Protein AF-A0A8T3MWT5-F1 (afdb_monomer)

pLDDT: mean 78.88, std 18.38, range [36.19, 97.81]

Sequence (195 aa):
MIERLKGAVLGAAWFLIAFIIGAGGAGLVAGADHFPGTDARAELTWARDAAAEASLDIAWRDLTALTGQVDELGVQARGALAAIVGGEIETAEGALARGDTLVEGIGRDARRLGEVLAAVPGVSAPDAPIAVSAAVRARHAGLVDGLELIEGLDSAWARLTAGARLAIELSGYLGDHDVFIVEAAALGRMADYAG

Structure (mmCIF, N/CA/C/O backbone):
data_AF-A0A8T3MWT5-F1
#
_entry.id   AF-A0A8T3MWT5-F1
#
loop_
_atom_site.group_PDB
_atom_site.id
_atom_site.type_symbol
_atom_site.label_atom_id
_atom_site.label_alt_id
_atom_site.label_comp_id
_atom_site.label_asym_id
_atom_site.label_entity_id
_atom_site.label_seq_id
_atom_site.pdbx_PDB_ins_code
_atom_site.Cartn_x
_atom_site.Cartn_y
_atom_site.Cartn_z
_atom_site.occupancy
_atom_site.B_iso_or_equiv
_atom_site.auth_seq_id
_atom_site.auth_comp_id
_atom_site.auth_asym_id
_atom_site.auth_atom_id
_atom_site.pdbx_PDB_model_num
ATOM 1 N N . MET A 1 1 ? 6.271 -2.170 31.014 1.00 40.12 1 MET A N 1
ATOM 2 C CA . MET A 1 1 ? 7.372 -2.718 30.177 1.00 40.12 1 MET A CA 1
ATOM 3 C C . MET A 1 1 ? 6.876 -3.240 28.822 1.00 40.12 1 MET A C 1
ATOM 5 O O . MET A 1 1 ? 7.534 -2.985 27.825 1.00 40.12 1 MET A O 1
ATOM 9 N N . ILE A 1 2 ? 5.699 -3.877 28.758 1.00 41.03 2 ILE A N 1
ATOM 10 C CA . ILE A 1 2 ? 5.095 -4.432 27.527 1.00 41.03 2 ILE A CA 1
ATOM 11 C C . ILE A 1 2 ? 4.672 -3.352 26.501 1.00 41.03 2 ILE A C 1
ATOM 13 O O . ILE A 1 2 ? 4.800 -3.572 25.301 1.00 41.03 2 ILE A O 1
ATOM 17 N N . GLU A 1 3 ? 4.262 -2.153 26.932 1.00 39.75 3 GLU A N 1
ATOM 18 C CA . GLU A 1 3 ? 3.899 -1.057 26.007 1.00 39.75 3 GLU A CA 1
ATOM 19 C C . GLU A 1 3 ? 5.090 -0.459 25.246 1.00 39.75 3 GLU A C 1
ATOM 21 O O . GLU A 1 3 ? 4.973 -0.122 24.070 1.00 39.75 3 GLU A O 1
ATOM 26 N N . ARG A 1 4 ? 6.272 -0.403 25.875 1.00 37.03 4 ARG A N 1
ATOM 27 C CA . ARG A 1 4 ? 7.497 0.073 25.211 1.00 37.03 4 ARG A CA 1
ATOM 28 C C . ARG A 1 4 ? 7.986 -0.914 24.145 1.00 37.03 4 ARG A C 1
ATOM 30 O O . ARG A 1 4 ? 8.583 -0.480 23.168 1.00 37.03 4 ARG A O 1
ATOM 37 N N . LEU A 1 5 ? 7.686 -2.211 24.294 1.00 39.84 5 LEU A N 1
ATOM 38 C CA . LEU A 1 5 ? 7.982 -3.233 23.282 1.00 39.84 5 LEU A CA 1
ATOM 39 C C . LEU A 1 5 ? 7.077 -3.109 22.046 1.00 39.84 5 LEU A C 1
ATOM 41 O O . LEU A 1 5 ? 7.565 -3.248 20.931 1.00 39.84 5 LEU A O 1
ATOM 45 N N . LYS A 1 6 ? 5.783 -2.803 22.215 1.00 45.97 6 LYS A N 1
ATOM 46 C CA . LYS A 1 6 ? 4.839 -2.652 21.088 1.00 45.97 6 LYS A CA 1
ATOM 47 C C . LYS A 1 6 ? 5.162 -1.430 20.220 1.00 45.97 6 LYS A C 1
ATOM 49 O O . LYS A 1 6 ? 5.159 -1.534 18.996 1.00 45.97 6 LYS A O 1
ATOM 54 N N . GLY A 1 7 ? 5.525 -0.308 20.849 1.00 42.66 7 GLY A N 1
ATOM 55 C CA . GLY A 1 7 ? 6.019 0.878 20.138 1.00 42.66 7 GLY A CA 1
ATOM 56 C C . GLY A 1 7 ? 7.369 0.646 19.450 1.00 42.66 7 GLY A C 1
ATOM 57 O O . GLY A 1 7 ? 7.584 1.137 18.347 1.00 42.66 7 GLY A O 1
ATOM 58 N N . ALA A 1 8 ? 8.254 -0.154 20.055 1.00 42.50 8 ALA A N 1
ATOM 59 C CA . ALA A 1 8 ? 9.542 -0.508 19.460 1.00 42.50 8 ALA A CA 1
ATOM 60 C C . ALA A 1 8 ? 9.401 -1.413 18.224 1.00 42.50 8 ALA A C 1
ATOM 62 O O . ALA A 1 8 ? 10.147 -1.235 17.270 1.00 42.50 8 ALA A O 1
ATOM 63 N N . VAL A 1 9 ? 8.431 -2.335 18.202 1.00 54.81 9 VAL A N 1
ATOM 64 C CA . VAL A 1 9 ? 8.167 -3.208 17.040 1.00 54.81 9 VAL A CA 1
ATOM 65 C C . VAL A 1 9 ? 7.554 -2.423 15.878 1.00 54.81 9 VAL A C 1
ATOM 67 O O . VAL A 1 9 ? 7.983 -2.583 14.738 1.00 54.81 9 VAL A O 1
ATOM 70 N N . LEU A 1 10 ? 6.604 -1.525 16.159 1.00 53.56 10 LEU A N 1
ATOM 71 C CA . LEU A 1 10 ? 6.000 -0.671 15.132 1.00 53.56 10 LEU A CA 1
ATOM 72 C C . LEU A 1 10 ? 7.003 0.365 14.593 1.00 53.56 10 LEU A C 1
ATOM 74 O O . LEU A 1 10 ? 7.058 0.617 13.392 1.00 53.56 10 LEU A O 1
ATOM 78 N N . GLY A 1 11 ? 7.850 0.905 15.474 1.00 46.09 11 GLY A N 1
ATOM 79 C CA . GLY A 1 11 ? 8.970 1.764 15.098 1.00 46.09 11 GLY A CA 1
ATOM 80 C C . GLY A 1 11 ? 10.031 1.030 14.278 1.00 46.09 11 GLY A C 1
ATOM 81 O O . GLY A 1 11 ? 10.545 1.603 13.326 1.00 46.09 11 GLY A O 1
ATOM 82 N N . ALA A 1 12 ? 10.321 -0.238 14.590 1.00 51.50 12 ALA A N 1
ATOM 83 C CA . ALA A 1 12 ? 11.267 -1.060 13.837 1.00 51.50 12 ALA A CA 1
ATOM 84 C C . ALA A 1 12 ? 10.756 -1.395 12.431 1.00 51.50 12 ALA A C 1
ATOM 86 O O . ALA A 1 12 ? 11.533 -1.318 11.489 1.00 51.50 12 ALA A O 1
ATOM 87 N N . ALA A 1 13 ? 9.463 -1.697 12.268 1.00 55.44 13 ALA A N 1
ATOM 88 C CA . ALA A 1 13 ? 8.863 -1.921 10.952 1.00 55.44 13 ALA A CA 1
ATOM 89 C C . ALA A 1 13 ? 8.927 -0.658 10.076 1.00 55.44 13 ALA A C 1
ATOM 91 O O . ALA A 1 13 ? 9.309 -0.731 8.911 1.00 55.44 13 ALA A O 1
ATOM 92 N N . TRP A 1 14 ? 8.649 0.513 10.659 1.00 63.88 14 TRP A N 1
ATOM 93 C CA . TRP A 1 14 ? 8.786 1.792 9.960 1.00 63.88 14 TRP A CA 1
ATOM 94 C C . TRP A 1 14 ? 10.243 2.129 9.620 1.00 63.88 14 TRP A C 1
ATOM 96 O O . TRP A 1 14 ? 10.537 2.549 8.504 1.00 63.88 14 TRP A O 1
ATOM 106 N N . PHE A 1 15 ? 11.176 1.886 10.549 1.00 51.00 15 PHE A N 1
ATOM 107 C CA . PHE A 1 15 ? 12.610 2.043 10.297 1.00 51.00 15 PHE A CA 1
ATOM 108 C C . PHE A 1 15 ? 13.113 1.094 9.214 1.00 51.00 15 PHE A C 1
ATOM 110 O O . PHE A 1 15 ? 13.994 1.483 8.463 1.00 51.00 15 PHE A O 1
ATOM 117 N N . LEU A 1 16 ? 12.567 -0.118 9.112 1.00 53.88 16 LEU A N 1
ATOM 118 C CA . LEU A 1 16 ? 12.960 -1.103 8.108 1.00 53.88 16 LEU A CA 1
ATOM 119 C C . LEU A 1 16 ? 12.464 -0.696 6.712 1.00 53.88 16 LEU A C 1
ATOM 121 O O . LEU A 1 16 ? 13.233 -0.759 5.760 1.00 53.88 16 LEU A O 1
ATOM 125 N N . ILE A 1 17 ? 11.244 -0.157 6.611 1.00 60.44 17 ILE A N 1
ATOM 126 C CA . ILE A 1 17 ? 10.709 0.449 5.379 1.00 60.44 17 ILE A CA 1
ATOM 127 C C . ILE A 1 17 ? 11.546 1.671 4.967 1.00 60.44 17 ILE A C 1
ATOM 129 O O . ILE A 1 17 ? 12.033 1.743 3.841 1.00 60.44 17 ILE A O 1
ATOM 133 N N . ALA A 1 18 ? 11.801 2.602 5.891 1.00 56.78 18 ALA A N 1
ATOM 134 C CA . ALA A 1 18 ? 12.628 3.780 5.626 1.00 56.78 18 ALA A CA 1
ATOM 135 C C . ALA A 1 18 ? 14.092 3.420 5.297 1.00 56.78 18 ALA A C 1
ATOM 137 O O . ALA A 1 18 ? 14.718 4.068 4.458 1.00 56.78 18 ALA A O 1
ATOM 138 N N . PHE A 1 19 ? 14.638 2.372 5.923 1.00 50.31 19 PHE A N 1
ATOM 139 C CA . PHE A 1 19 ? 15.979 1.855 5.653 1.00 50.31 19 PHE A CA 1
ATOM 140 C C . PHE A 1 19 ? 16.069 1.222 4.265 1.00 50.31 19 PHE A C 1
ATOM 142 O O . PHE A 1 19 ? 17.051 1.466 3.579 1.00 50.31 19 PHE A O 1
ATOM 149 N N . ILE A 1 20 ? 15.051 0.485 3.811 1.00 56.34 20 ILE A N 1
ATOM 150 C CA . ILE A 1 20 ? 14.993 -0.050 2.442 1.00 56.34 20 ILE A CA 1
ATOM 151 C C . ILE A 1 20 ? 14.928 1.092 1.416 1.00 56.34 20 ILE A C 1
ATOM 153 O O . ILE A 1 20 ? 15.691 1.092 0.450 1.00 56.34 20 ILE A O 1
ATOM 157 N N . ILE A 1 21 ? 14.102 2.114 1.665 1.00 57.03 21 ILE A N 1
ATOM 158 C CA . ILE A 1 21 ? 13.988 3.297 0.795 1.00 57.03 21 ILE A CA 1
ATOM 159 C C . ILE A 1 21 ? 15.324 4.065 0.719 1.00 57.03 21 ILE A C 1
ATOM 161 O O . ILE A 1 21 ? 15.725 4.511 -0.354 1.00 57.03 21 ILE A O 1
ATOM 165 N N . GLY A 1 22 ? 16.052 4.189 1.836 1.00 48.19 22 GLY A N 1
ATOM 166 C CA . GLY A 1 22 ? 17.364 4.849 1.881 1.00 48.19 22 GLY A CA 1
ATOM 167 C C . GLY A 1 22 ? 18.520 4.004 1.326 1.00 48.19 22 GLY A C 1
ATOM 168 O O . GLY A 1 22 ? 19.389 4.520 0.621 1.00 48.19 22 GLY A O 1
ATOM 169 N N . ALA A 1 23 ? 18.533 2.699 1.602 1.00 50.75 23 ALA A N 1
ATOM 170 C CA . ALA A 1 23 ? 19.558 1.770 1.129 1.00 50.75 23 ALA A CA 1
ATOM 171 C C . ALA A 1 23 ? 19.452 1.514 -0.382 1.00 50.75 23 ALA A C 1
ATOM 173 O O . ALA A 1 23 ? 20.484 1.324 -1.026 1.00 50.75 23 ALA A O 1
ATOM 174 N N . GLY A 1 24 ? 18.252 1.624 -0.966 1.00 46.41 24 GLY A N 1
ATOM 175 C CA . GLY A 1 24 ? 18.058 1.624 -2.418 1.00 46.41 24 GLY A CA 1
ATOM 176 C C . GLY A 1 24 ? 18.821 2.749 -3.131 1.00 46.41 24 GLY A C 1
ATOM 177 O O . GLY A 1 24 ? 19.276 2.559 -4.251 1.00 46.41 24 GLY A O 1
ATOM 178 N N . GLY A 1 25 ? 19.059 3.889 -2.467 1.00 44.62 25 GLY A N 1
ATOM 179 C CA . GLY A 1 25 ? 19.880 4.980 -3.007 1.00 44.62 25 GLY A CA 1
ATOM 180 C C . GLY A 1 25 ? 21.392 4.785 -2.831 1.00 44.62 25 GLY A C 1
ATOM 181 O O . GLY A 1 25 ? 22.169 5.202 -3.687 1.00 44.62 25 GLY A O 1
ATOM 182 N N . ALA A 1 26 ? 21.829 4.134 -1.746 1.00 45.00 26 ALA A N 1
ATOM 183 C CA . ALA A 1 26 ? 23.252 3.946 -1.431 1.00 45.00 26 ALA A CA 1
ATOM 184 C C . ALA A 1 26 ? 23.862 2.670 -2.053 1.00 45.00 26 ALA A C 1
ATOM 186 O O . ALA A 1 26 ? 25.046 2.658 -2.397 1.00 45.00 26 ALA A O 1
ATOM 187 N N . GLY A 1 27 ? 23.064 1.615 -2.260 1.00 36.19 27 GLY A N 1
ATOM 188 C CA . GLY A 1 27 ? 23.492 0.380 -2.934 1.00 36.19 27 GLY A CA 1
ATOM 189 C C . GLY A 1 27 ? 23.778 0.557 -4.431 1.00 36.19 27 GLY A C 1
ATOM 190 O O . GLY A 1 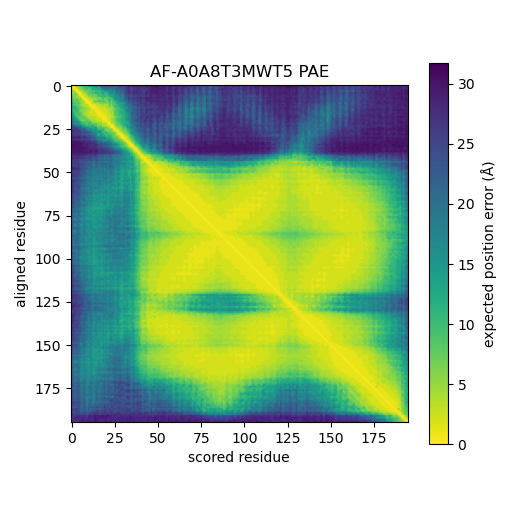27 ? 24.594 -0.174 -4.991 1.00 36.19 27 GLY A O 1
ATOM 191 N N . LEU A 1 28 ? 23.191 1.582 -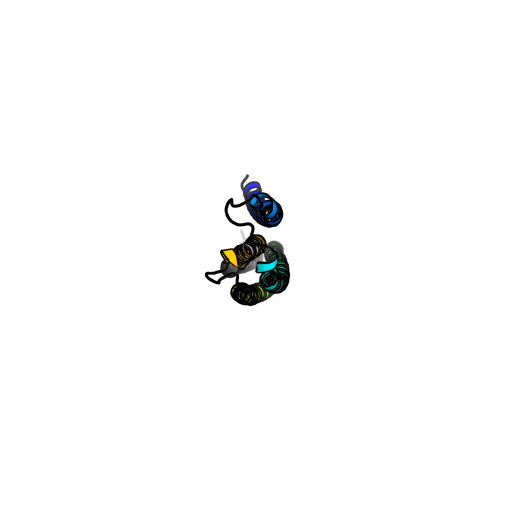5.060 1.00 43.94 28 LEU A N 1
ATOM 192 C CA . LEU A 1 28 ? 23.400 1.916 -6.475 1.00 43.94 28 LEU A CA 1
ATOM 193 C C . LEU A 1 28 ? 24.796 2.485 -6.780 1.00 43.94 28 LEU A C 1
ATOM 195 O O . LEU A 1 28 ? 25.210 2.472 -7.935 1.00 43.94 28 LEU A O 1
ATOM 199 N N . VAL A 1 29 ? 25.544 2.944 -5.768 1.00 45.34 29 VAL A N 1
ATOM 200 C CA . VAL A 1 29 ? 26.909 3.474 -5.954 1.00 45.34 29 VAL A CA 1
ATOM 201 C C . VAL A 1 29 ? 27.980 2.435 -5.598 1.00 45.34 29 VAL A C 1
ATOM 203 O O . VAL A 1 29 ? 29.044 2.430 -6.207 1.00 45.34 29 VAL A O 1
ATOM 206 N N . ALA A 1 30 ? 27.703 1.508 -4.674 1.00 41.19 30 ALA A N 1
ATOM 207 C CA . ALA A 1 30 ? 28.681 0.504 -4.233 1.00 41.19 30 ALA A CA 1
ATOM 208 C C . ALA A 1 30 ? 28.777 -0.736 -5.149 1.00 41.19 30 ALA A C 1
ATOM 210 O O . ALA A 1 30 ? 29.780 -1.440 -5.116 1.00 41.19 30 ALA A O 1
ATOM 211 N N . GLY A 1 31 ? 27.769 -1.001 -5.991 1.00 39.75 31 GLY A N 1
ATOM 212 C CA . GLY A 1 31 ? 27.821 -2.056 -7.018 1.00 39.75 31 GLY A CA 1
ATOM 213 C C . GLY A 1 31 ? 28.456 -1.621 -8.347 1.00 39.75 31 GLY A C 1
ATOM 214 O O . GLY A 1 31 ? 28.551 -2.428 -9.269 1.00 39.75 31 GLY A O 1
ATOM 215 N N . ALA A 1 32 ? 28.866 -0.353 -8.460 1.00 45.06 32 ALA A N 1
ATOM 216 C CA . ALA A 1 32 ? 29.472 0.223 -9.661 1.00 45.06 32 ALA A CA 1
ATOM 217 C C . ALA A 1 32 ? 30.966 -0.121 -9.825 1.00 45.06 32 ALA A C 1
ATOM 219 O O . ALA A 1 32 ? 31.579 0.267 -10.822 1.00 45.06 32 ALA A O 1
ATOM 220 N N . ASP A 1 33 ? 31.555 -0.869 -8.888 1.00 40.69 33 ASP A N 1
ATOM 221 C CA . ASP A 1 33 ? 32.922 -1.359 -9.029 1.00 40.69 33 ASP A CA 1
ATOM 222 C C . ASP A 1 33 ? 32.971 -2.543 -10.003 1.00 40.69 33 ASP A C 1
ATOM 224 O O . ASP A 1 33 ? 32.727 -3.696 -9.656 1.00 40.69 33 ASP A O 1
ATOM 228 N N . HIS A 1 34 ? 33.267 -2.194 -11.259 1.00 41.25 34 HIS A N 1
ATOM 229 C CA . HIS A 1 34 ? 33.984 -2.979 -12.263 1.00 41.25 34 HIS A CA 1
ATOM 230 C C . HIS A 1 34 ? 33.885 -4.507 -12.124 1.00 41.25 34 HIS A C 1
ATOM 232 O O . HIS A 1 34 ? 34.707 -5.140 -11.461 1.00 41.25 34 HIS A O 1
ATOM 238 N N . PHE A 1 35 ? 32.998 -5.135 -12.902 1.00 39.59 35 PHE A N 1
ATOM 239 C CA . PHE A 1 35 ? 33.275 -6.502 -13.339 1.00 39.59 35 PHE A CA 1
ATOM 240 C C . PHE A 1 35 ? 34.489 -6.463 -14.285 1.00 39.59 35 PHE A C 1
ATOM 242 O O . PHE A 1 35 ? 34.408 -5.822 -15.339 1.00 39.59 35 PHE A O 1
ATOM 249 N N . PRO A 1 36 ? 35.615 -7.126 -13.962 1.00 39.22 36 PRO A N 1
ATOM 250 C CA . PRO A 1 36 ? 36.732 -7.231 -14.885 1.00 39.22 36 PRO A CA 1
ATOM 251 C C . PRO A 1 36 ? 36.308 -8.187 -16.001 1.00 39.22 36 PRO A C 1
ATOM 253 O O . PRO A 1 36 ? 36.300 -9.403 -15.819 1.00 39.22 36 PRO A O 1
ATOM 256 N N . GLY A 1 37 ? 35.895 -7.654 -17.151 1.00 40.44 37 GLY A N 1
ATOM 257 C CA . GLY A 1 37 ? 35.573 -8.525 -18.278 1.00 40.44 37 GLY A CA 1
ATOM 258 C C . GLY A 1 37 ? 34.969 -7.889 -19.517 1.00 40.44 37 GLY A C 1
ATOM 259 O O . GLY A 1 37 ? 35.238 -8.403 -20.595 1.00 40.44 37 GLY A O 1
ATOM 260 N N . THR A 1 38 ? 34.212 -6.793 -19.429 1.00 47.59 38 THR A N 1
ATOM 261 C CA . THR A 1 38 ? 33.706 -6.131 -20.643 1.00 47.59 38 THR A CA 1
ATOM 262 C C . THR A 1 38 ? 33.460 -4.647 -20.408 1.00 47.59 38 THR A C 1
ATOM 264 O O . THR A 1 38 ? 32.492 -4.285 -19.738 1.00 47.59 38 THR A O 1
ATOM 267 N N . ASP A 1 39 ? 34.261 -3.795 -21.051 1.00 52.28 39 ASP A N 1
ATOM 268 C CA . ASP A 1 39 ? 33.783 -2.488 -21.499 1.00 52.28 39 ASP A CA 1
ATOM 269 C C . ASP A 1 39 ? 32.664 -2.773 -22.502 1.00 52.28 39 ASP A C 1
ATOM 271 O O . ASP A 1 39 ? 32.909 -2.981 -23.695 1.00 52.28 39 ASP A O 1
ATOM 275 N N . ALA A 1 40 ? 31.425 -2.881 -22.018 1.00 54.62 40 ALA A N 1
ATOM 276 C CA . ALA A 1 40 ? 30.279 -2.792 -22.899 1.00 54.62 40 ALA A CA 1
ATOM 277 C C . ALA A 1 40 ? 30.387 -1.417 -23.553 1.00 54.62 40 ALA A C 1
ATOM 279 O O . ALA A 1 40 ? 30.160 -0.387 -22.922 1.00 54.62 40 ALA A O 1
ATOM 280 N N . ARG A 1 41 ? 30.861 -1.412 -24.797 1.00 55.72 41 ARG A N 1
ATOM 281 C CA . ARG A 1 41 ? 30.944 -0.228 -25.636 1.00 55.72 41 ARG A CA 1
ATOM 282 C C . ARG A 1 41 ? 29.593 0.467 -25.575 1.00 55.72 41 ARG A C 1
ATOM 284 O O . ARG A 1 41 ? 28.612 -0.106 -26.042 1.00 55.72 41 ARG A O 1
ATOM 291 N N . ALA A 1 42 ? 29.535 1.648 -24.964 1.00 60.19 42 ALA A N 1
ATOM 292 C CA . ALA A 1 42 ? 28.281 2.364 -24.737 1.00 60.19 42 ALA A CA 1
ATOM 293 C C . ALA A 1 42 ? 27.518 2.577 -26.057 1.00 60.19 42 ALA A C 1
ATOM 295 O O . ALA A 1 42 ? 26.292 2.553 -26.086 1.00 60.19 42 ALA A O 1
ATOM 296 N N . GLU A 1 43 ? 28.238 2.677 -27.179 1.00 57.25 43 GLU A N 1
ATOM 297 C CA . GLU A 1 43 ? 27.672 2.726 -28.526 1.00 57.25 43 GLU A CA 1
ATOM 298 C C . GLU A 1 43 ? 26.882 1.468 -28.949 1.00 57.25 43 GLU A C 1
ATOM 300 O O . GLU A 1 43 ? 26.042 1.559 -29.841 1.00 57.25 43 GLU A O 1
ATOM 305 N N . LEU A 1 44 ? 27.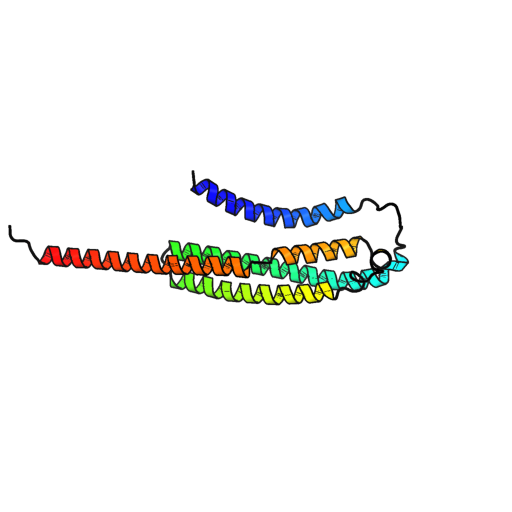119 0.306 -28.331 1.00 66.50 44 LEU A N 1
ATOM 306 C CA . LEU A 1 44 ? 26.426 -0.956 -28.619 1.00 66.50 44 LEU A CA 1
ATOM 307 C C . LEU A 1 44 ? 25.177 -1.164 -27.753 1.00 66.50 44 LEU A C 1
ATOM 309 O O . LEU A 1 44 ? 24.251 -1.843 -28.197 1.00 66.50 44 LEU A O 1
ATOM 313 N N . THR A 1 45 ? 25.129 -0.587 -26.547 1.00 74.62 45 THR A N 1
ATOM 314 C CA . THR A 1 45 ? 23.987 -0.733 -25.624 1.00 74.62 45 THR A CA 1
ATOM 315 C C . THR A 1 45 ? 23.021 0.449 -25.683 1.00 74.62 45 THR A C 1
ATOM 317 O O . THR A 1 45 ? 21.837 0.265 -25.414 1.00 74.62 45 THR A O 1
ATOM 320 N N . TRP A 1 46 ? 23.475 1.631 -26.127 1.00 73.88 46 TRP A N 1
ATOM 321 C CA . TRP A 1 46 ? 22.722 2.894 -26.088 1.00 73.88 46 TRP A CA 1
ATOM 322 C C . TRP A 1 46 ? 21.270 2.799 -26.576 1.00 73.88 46 TRP A C 1
ATOM 324 O O . TRP A 1 46 ? 20.358 3.256 -25.893 1.00 73.88 46 TRP A O 1
ATOM 334 N N . ALA A 1 47 ? 21.027 2.184 -27.738 1.00 76.75 47 ALA A N 1
ATOM 335 C CA . ALA A 1 47 ? 19.677 2.112 -28.300 1.00 76.75 47 ALA A CA 1
ATOM 336 C C . ALA A 1 47 ? 18.726 1.242 -27.455 1.00 76.75 47 ALA A C 1
ATOM 338 O O . ALA A 1 47 ? 17.534 1.537 -27.365 1.00 76.75 47 ALA A O 1
ATOM 339 N N . ARG A 1 48 ? 19.243 0.171 -26.836 1.00 77.81 48 ARG A N 1
ATOM 340 C CA . ARG A 1 48 ? 18.457 -0.703 -25.953 1.00 77.81 48 ARG A CA 1
ATOM 341 C C . ARG A 1 48 ? 18.320 -0.113 -24.554 1.00 77.81 48 ARG A C 1
ATOM 343 O O . ARG A 1 48 ? 17.232 -0.192 -23.993 1.00 77.81 48 ARG A O 1
ATOM 350 N N . ASP A 1 49 ? 19.369 0.523 -24.038 1.00 82.25 49 ASP A N 1
ATOM 351 C CA . ASP A 1 49 ? 19.336 1.237 -22.762 1.00 82.25 49 ASP A CA 1
ATOM 352 C C . ASP A 1 49 ? 18.281 2.349 -22.801 1.00 82.25 49 ASP A C 1
ATOM 354 O O . ASP A 1 49 ? 17.398 2.363 -21.954 1.00 82.25 49 ASP A O 1
ATOM 358 N N . ALA A 1 50 ? 18.262 3.190 -23.842 1.00 82.12 50 ALA A N 1
ATOM 359 C CA . ALA A 1 50 ? 17.274 4.266 -23.974 1.00 82.12 50 ALA A CA 1
ATOM 360 C C . ALA A 1 50 ? 15.819 3.751 -24.024 1.00 82.12 50 ALA A C 1
ATOM 362 O O . ALA A 1 50 ? 14.910 4.364 -23.462 1.00 82.12 50 ALA A O 1
ATOM 363 N N . ALA A 1 51 ? 15.584 2.608 -24.680 1.00 81.06 51 ALA A N 1
ATOM 364 C CA . ALA A 1 51 ? 14.261 1.983 -24.729 1.00 81.06 51 ALA A CA 1
ATOM 365 C C . ALA A 1 51 ? 13.843 1.387 -23.370 1.00 81.06 51 ALA A C 1
ATOM 367 O O . ALA A 1 51 ? 12.675 1.480 -22.978 1.00 81.06 51 ALA A O 1
ATOM 368 N N . ALA A 1 52 ? 14.789 0.791 -22.641 1.00 85.88 52 ALA A N 1
ATOM 369 C CA . ALA A 1 52 ? 14.553 0.251 -21.308 1.00 85.88 52 ALA A CA 1
ATOM 370 C C . ALA A 1 52 ? 14.363 1.365 -20.265 1.00 85.88 52 ALA A C 1
ATOM 372 O O . ALA A 1 52 ? 13.432 1.292 -19.468 1.00 85.88 52 ALA A O 1
ATOM 373 N N . GLU A 1 53 ? 15.170 2.426 -20.305 1.00 85.69 53 GLU A N 1
ATOM 374 C CA . GLU A 1 53 ? 15.116 3.567 -19.383 1.00 85.69 53 GLU A CA 1
ATOM 375 C C . GLU A 1 53 ? 13.741 4.232 -19.361 1.00 85.69 53 GLU A C 1
ATOM 377 O O . GLU A 1 53 ? 13.182 4.428 -18.284 1.00 85.69 53 GLU A O 1
ATOM 382 N N . ALA A 1 54 ? 13.140 4.483 -20.529 1.00 85.19 54 ALA A N 1
ATOM 383 C CA . ALA A 1 54 ? 11.799 5.064 -20.605 1.00 85.19 54 ALA A CA 1
ATOM 384 C C . ALA A 1 54 ? 10.741 4.195 -19.895 1.00 85.19 54 ALA A C 1
ATOM 386 O O . ALA A 1 54 ? 9.848 4.714 -19.222 1.00 85.19 54 ALA A O 1
ATOM 387 N N . SER A 1 55 ? 10.859 2.869 -20.011 1.00 87.50 55 SER A N 1
ATOM 388 C CA . SER A 1 55 ? 9.960 1.921 -19.340 1.00 87.50 55 SER A CA 1
ATOM 389 C C . SER A 1 55 ? 10.222 1.870 -17.830 1.00 87.50 55 SER A C 1
ATOM 391 O O . SER A 1 55 ? 9.280 1.857 -17.039 1.00 87.50 55 SER A O 1
ATOM 393 N N . LEU A 1 56 ? 11.492 1.912 -17.416 1.00 90.38 56 LEU A N 1
ATOM 394 C CA . LEU A 1 56 ? 11.897 1.922 -16.007 1.00 90.38 56 LEU A CA 1
ATOM 395 C C . LEU A 1 56 ? 11.534 3.235 -15.292 1.00 90.38 56 LEU A C 1
ATOM 397 O O . LEU A 1 56 ? 11.255 3.217 -14.096 1.00 90.38 56 LEU A O 1
ATOM 401 N N . ASP A 1 57 ? 11.489 4.366 -15.999 1.00 89.00 57 ASP A N 1
ATOM 402 C CA . ASP A 1 57 ? 11.008 5.649 -15.466 1.00 89.00 57 ASP A CA 1
ATOM 403 C C . ASP A 1 57 ? 9.499 5.644 -15.210 1.00 89.00 57 ASP A C 1
ATOM 405 O O . ASP A 1 57 ? 9.023 6.211 -14.223 1.00 89.00 57 ASP A O 1
ATOM 409 N N . ILE A 1 58 ? 8.728 5.004 -16.091 1.00 89.44 58 ILE A N 1
ATOM 410 C CA . ILE A 1 58 ? 7.297 4.776 -15.866 1.00 89.44 58 ILE A CA 1
ATOM 411 C C . ILE A 1 58 ? 7.118 3.858 -14.656 1.00 89.44 58 ILE A C 1
ATOM 413 O O . ILE A 1 58 ? 6.453 4.250 -13.702 1.00 89.44 58 ILE A O 1
ATOM 417 N N . ALA A 1 59 ? 7.799 2.710 -14.645 1.00 91.56 59 ALA A N 1
ATOM 418 C CA . ALA A 1 59 ? 7.723 1.744 -13.555 1.00 91.56 59 ALA A CA 1
ATOM 419 C C . ALA A 1 59 ? 8.130 2.343 -12.195 1.00 91.56 59 ALA A C 1
ATOM 421 O O . ALA A 1 59 ? 7.496 2.071 -11.181 1.00 91.56 59 ALA A O 1
ATOM 422 N N . TRP A 1 60 ? 9.140 3.216 -12.163 1.00 90.75 60 TRP A N 1
ATOM 423 C CA . TRP A 1 60 ? 9.529 3.939 -10.949 1.00 90.75 60 TRP A CA 1
ATOM 424 C C . TRP A 1 60 ? 8.427 4.870 -10.426 1.00 90.75 60 TRP A C 1
ATOM 426 O O . TRP A 1 60 ? 8.175 4.926 -9.219 1.00 90.75 60 TRP A O 1
ATOM 436 N N . ARG A 1 61 ? 7.755 5.610 -11.316 1.00 91.94 61 ARG A N 1
ATOM 437 C CA . ARG A 1 61 ? 6.632 6.477 -10.926 1.00 91.94 61 ARG A CA 1
ATOM 438 C C . ARG A 1 61 ? 5.452 5.662 -10.414 1.00 91.94 61 ARG A C 1
ATOM 440 O O . ARG A 1 61 ? 4.873 6.041 -9.399 1.00 91.94 61 ARG A O 1
ATOM 447 N N . ASP A 1 62 ? 5.149 4.546 -11.065 1.00 92.12 62 ASP A N 1
ATOM 448 C CA . ASP A 1 62 ? 4.078 3.639 -10.651 1.00 92.12 62 ASP A CA 1
ATOM 449 C C . ASP A 1 62 ? 4.387 3.012 -9.279 1.00 92.12 62 ASP A C 1
ATOM 451 O O . ASP A 1 62 ? 3.527 3.007 -8.400 1.00 92.12 62 ASP A O 1
ATOM 455 N N . LEU A 1 63 ? 5.637 2.592 -9.033 1.00 92.00 63 LEU A N 1
ATOM 456 C CA . LEU A 1 63 ? 6.074 2.113 -7.716 1.00 92.00 63 LEU A CA 1
ATOM 457 C C . LEU A 1 63 ? 5.966 3.205 -6.641 1.00 92.00 63 LEU A C 1
ATOM 459 O O . LEU A 1 63 ? 5.518 2.948 -5.529 1.00 92.00 63 LEU A O 1
ATOM 463 N N . THR A 1 64 ? 6.325 4.446 -6.975 1.00 90.19 64 THR A N 1
ATOM 464 C CA . THR A 1 64 ? 6.186 5.584 -6.052 1.00 90.19 64 THR A CA 1
ATOM 465 C C . THR A 1 64 ? 4.716 5.852 -5.709 1.00 90.19 64 THR A C 1
ATOM 467 O O . THR A 1 64 ? 4.390 6.148 -4.559 1.00 90.19 64 THR A O 1
ATOM 470 N N . ALA A 1 65 ? 3.817 5.733 -6.690 1.00 90.94 65 ALA A N 1
ATOM 471 C CA . ALA A 1 65 ? 2.381 5.870 -6.469 1.00 90.94 65 ALA A CA 1
ATOM 472 C C . ALA A 1 65 ? 1.835 4.750 -5.567 1.00 90.94 65 ALA A C 1
ATOM 474 O O . ALA A 1 65 ? 1.066 5.040 -4.649 1.00 90.94 65 ALA A O 1
ATOM 475 N N . LEU A 1 66 ? 2.287 3.506 -5.767 1.00 92.69 66 LEU A N 1
ATOM 476 C CA . LEU A 1 66 ? 1.968 2.371 -4.893 1.00 92.69 66 LEU A CA 1
ATOM 477 C C . LEU A 1 66 ? 2.398 2.631 -3.443 1.00 92.69 66 LEU A C 1
ATOM 479 O O . LEU A 1 66 ? 1.605 2.412 -2.530 1.00 92.69 66 LEU A O 1
ATOM 483 N N . THR A 1 67 ? 3.600 3.167 -3.213 1.00 90.56 67 THR A N 1
ATOM 484 C CA . THR A 1 67 ? 4.042 3.557 -1.862 1.00 90.56 67 THR A CA 1
ATOM 485 C C . THR A 1 67 ? 3.087 4.568 -1.225 1.00 90.56 67 THR A C 1
ATOM 487 O O . THR A 1 67 ? 2.699 4.400 -0.071 1.00 90.56 67 THR A O 1
ATOM 490 N N . GLY A 1 68 ? 2.635 5.574 -1.982 1.00 88.19 68 GLY A N 1
ATOM 491 C CA . GLY A 1 68 ? 1.654 6.547 -1.491 1.00 88.19 68 GLY A CA 1
ATOM 492 C C . GLY A 1 68 ? 0.309 5.915 -1.106 1.00 88.19 68 GLY A C 1
ATOM 493 O O . GLY A 1 68 ? -0.267 6.267 -0.078 1.00 88.19 68 GLY A O 1
ATOM 494 N N . GLN A 1 69 ? -0.170 4.939 -1.882 1.00 93.00 69 GLN A N 1
ATOM 495 C CA . GLN A 1 69 ? -1.383 4.182 -1.550 1.00 93.00 69 GLN A CA 1
ATOM 496 C C . GLN A 1 69 ? -1.202 3.329 -0.282 1.00 93.00 69 GLN A C 1
ATOM 498 O O . GLN A 1 69 ? -2.109 3.256 0.549 1.00 93.00 69 GLN A O 1
ATOM 503 N N . VAL A 1 70 ? -0.033 2.702 -0.097 1.00 93.75 70 VAL A N 1
ATOM 504 C CA . VAL A 1 70 ? 0.294 1.935 1.120 1.00 93.75 70 VAL A CA 1
ATOM 505 C C . VAL A 1 70 ? 0.347 2.848 2.351 1.00 93.75 70 VAL A C 1
ATOM 507 O O . VAL A 1 70 ? -0.163 2.481 3.414 1.00 93.75 70 VAL A O 1
ATOM 510 N N . ASP A 1 71 ? 0.892 4.056 2.218 1.00 91.44 71 ASP A N 1
ATOM 511 C CA . ASP A 1 71 ? 0.878 5.053 3.291 1.00 91.44 71 ASP A CA 1
ATOM 512 C C . ASP A 1 71 ? -0.555 5.458 3.667 1.00 91.44 71 ASP A C 1
ATOM 514 O O . ASP A 1 71 ? -0.897 5.525 4.856 1.00 91.44 71 ASP A O 1
ATOM 518 N N . GLU A 1 72 ? -1.418 5.668 2.669 1.00 92.00 72 GLU A N 1
ATOM 519 C CA . GLU A 1 72 ? -2.837 5.964 2.878 1.00 92.00 72 GLU A CA 1
ATOM 520 C C . GLU A 1 72 ? -3.567 4.803 3.569 1.00 92.00 72 GLU A C 1
ATOM 522 O O . GLU A 1 72 ? -4.336 5.021 4.511 1.00 92.00 72 GLU A O 1
ATOM 527 N N . LEU A 1 73 ? -3.271 3.559 3.188 1.00 93.19 73 LEU A N 1
ATOM 528 C CA . LEU A 1 73 ? -3.790 2.372 3.866 1.00 93.19 73 LEU A CA 1
ATOM 529 C C . LEU A 1 73 ? -3.366 2.346 5.342 1.00 93.19 73 LEU A C 1
ATOM 531 O O . LEU A 1 73 ? -4.180 2.069 6.226 1.00 93.19 73 LEU A O 1
ATOM 535 N N . GLY A 1 74 ? -2.115 2.710 5.635 1.00 89.75 74 GLY A N 1
ATOM 536 C CA . GLY A 1 74 ? -1.622 2.863 7.002 1.00 89.75 74 GLY A CA 1
ATOM 537 C C . GLY A 1 74 ? -2.374 3.935 7.802 1.00 89.75 74 GLY A C 1
ATOM 538 O O . GLY A 1 74 ? -2.589 3.769 9.007 1.00 89.75 74 GLY A O 1
ATOM 539 N N . VAL A 1 75 ? -2.809 5.021 7.154 1.00 92.50 75 VAL A N 1
ATOM 540 C CA . VAL A 1 75 ? -3.682 6.036 7.771 1.00 92.50 75 VAL A CA 1
ATOM 541 C C . VAL A 1 75 ? -5.049 5.444 8.104 1.00 92.50 75 VAL A C 1
ATOM 543 O O . VAL A 1 75 ? -5.502 5.616 9.236 1.00 92.50 75 VAL A O 1
ATOM 546 N N . GLN A 1 76 ? -5.673 4.698 7.186 1.00 93.94 76 GLN A N 1
ATOM 547 C CA . GLN A 1 76 ? -6.958 4.041 7.460 1.00 93.94 76 GLN A CA 1
ATOM 548 C C . GLN A 1 76 ? -6.844 3.018 8.599 1.00 93.94 76 GLN A C 1
ATOM 550 O O . GLN A 1 76 ? -7.687 3.007 9.492 1.00 93.94 76 GLN A O 1
ATOM 555 N N . ALA A 1 77 ? -5.766 2.225 8.635 1.00 90.94 77 ALA A N 1
ATOM 556 C CA . ALA A 1 77 ? -5.504 1.256 9.700 1.00 90.94 77 ALA A CA 1
ATOM 557 C C . ALA A 1 77 ? -5.449 1.923 11.085 1.00 90.94 77 ALA A C 1
ATOM 559 O O . ALA A 1 77 ? -6.132 1.509 12.023 1.00 90.94 77 ALA A O 1
ATOM 560 N N . ARG A 1 78 ? -4.644 2.986 11.217 1.00 92.12 78 ARG A N 1
ATOM 561 C CA . ARG A 1 78 ? -4.515 3.739 12.474 1.00 92.12 78 ARG A CA 1
ATOM 562 C C . ARG A 1 78 ? -5.805 4.472 12.832 1.00 92.12 78 ARG A C 1
ATOM 564 O O . ARG A 1 78 ? -6.154 4.510 14.007 1.00 92.12 78 ARG A O 1
ATOM 571 N N . GLY A 1 79 ? -6.508 5.013 11.838 1.00 87.06 79 GLY A N 1
ATOM 572 C CA . GLY A 1 79 ? -7.804 5.665 12.015 1.00 87.06 79 GLY A CA 1
ATOM 573 C C . GLY A 1 79 ? -8.861 4.706 12.557 1.00 87.06 79 GLY A C 1
ATOM 574 O O . GLY A 1 79 ? -9.515 5.029 13.542 1.00 87.06 79 GLY A O 1
ATOM 575 N N . ALA A 1 80 ? -8.959 3.500 11.992 1.00 90.06 80 ALA A N 1
ATOM 576 C CA . ALA A 1 80 ? -9.861 2.460 12.480 1.00 90.06 80 ALA A CA 1
ATOM 577 C C . ALA A 1 80 ? -9.552 2.084 13.935 1.00 90.06 80 ALA A C 1
ATOM 579 O O . ALA A 1 80 ? -10.447 2.060 14.773 1.00 90.06 80 ALA A O 1
ATOM 580 N N . LEU A 1 81 ? -8.276 1.854 14.265 1.00 90.06 81 LEU A N 1
ATOM 581 C CA . LEU A 1 81 ? -7.866 1.529 15.635 1.00 90.06 81 LEU A CA 1
ATOM 582 C C . LEU A 1 81 ? -8.163 2.665 16.624 1.00 90.06 81 LEU A C 1
ATOM 584 O O . LEU A 1 81 ? -8.638 2.401 17.726 1.00 90.06 81 LEU A O 1
ATOM 588 N N . ALA A 1 82 ? -7.907 3.918 16.241 1.00 90.19 82 ALA A N 1
ATOM 589 C CA . ALA A 1 82 ? -8.209 5.078 17.076 1.00 90.19 82 ALA A CA 1
ATOM 590 C C . ALA A 1 82 ? -9.719 5.225 17.317 1.00 90.19 82 ALA A C 1
ATOM 592 O O . ALA A 1 82 ? -10.134 5.437 18.454 1.00 90.19 82 ALA A O 1
ATOM 593 N N . ALA A 1 83 ? -10.530 5.040 16.275 1.00 92.06 83 ALA A N 1
ATOM 594 C CA . ALA A 1 83 ? -11.984 5.079 16.360 1.00 92.06 83 ALA A CA 1
ATOM 595 C C . ALA A 1 83 ? -12.540 3.969 17.267 1.00 92.06 83 ALA A C 1
ATOM 597 O O . ALA A 1 83 ? -13.381 4.242 18.117 1.00 92.06 83 ALA A O 1
ATOM 598 N N . ILE A 1 84 ? -12.008 2.743 17.176 1.00 91.56 84 ILE A N 1
ATOM 599 C CA . ILE A 1 84 ? -12.384 1.635 18.074 1.00 91.56 84 ILE A CA 1
ATOM 600 C C . ILE A 1 84 ? -12.093 1.991 19.533 1.00 91.56 84 ILE A C 1
ATOM 602 O O . ILE A 1 84 ? -12.942 1.786 20.396 1.00 91.56 84 ILE A O 1
ATOM 606 N N . VAL A 1 85 ? -10.914 2.554 19.818 1.00 89.56 85 VAL A N 1
ATOM 607 C CA . VAL A 1 85 ? -10.552 2.998 21.175 1.00 89.56 85 VAL A CA 1
ATOM 608 C C . VAL A 1 85 ? -11.453 4.143 21.655 1.00 89.56 85 VAL A C 1
ATOM 610 O O . VAL A 1 85 ? -11.752 4.221 22.843 1.00 89.56 85 VAL A O 1
ATOM 613 N N . GLY A 1 86 ? -11.901 5.011 20.746 1.00 89.62 86 GLY A N 1
ATOM 614 C CA . GLY A 1 86 ? -12.832 6.104 21.032 1.00 89.62 86 GLY A CA 1
ATOM 615 C C . GLY A 1 86 ? -14.310 5.700 21.108 1.00 89.62 86 GLY A C 1
ATOM 616 O O . GLY A 1 86 ? -15.138 6.548 21.423 1.00 89.62 86 GLY A O 1
ATOM 617 N N . GLY A 1 87 ? -14.659 4.440 20.821 1.00 89.38 87 GLY A N 1
ATOM 618 C CA . GLY A 1 87 ? -16.054 3.989 20.730 1.00 89.38 87 GLY A CA 1
ATOM 619 C C . GLY A 1 87 ? -16.800 4.489 19.483 1.00 89.38 87 GLY A C 1
ATOM 620 O O . GLY A 1 87 ? -18.020 4.372 19.402 1.00 89.38 87 GLY A O 1
ATOM 621 N N . GLU A 1 88 ? -16.089 5.031 18.495 1.00 92.31 88 GLU A N 1
ATOM 622 C CA . GLU A 1 88 ? -16.645 5.574 17.254 1.00 92.31 88 GLU A CA 1
ATOM 623 C C . GLU A 1 88 ? -16.796 4.470 16.191 1.00 92.31 88 GLU A C 1
ATOM 625 O O . GLU A 1 88 ? -16.057 4.415 15.206 1.00 92.31 88 GLU A O 1
ATOM 630 N N . ILE A 1 89 ? -17.744 3.552 16.402 1.00 91.94 89 ILE A N 1
ATOM 631 C CA . ILE A 1 89 ? -17.893 2.338 15.577 1.00 91.94 89 ILE A CA 1
ATOM 632 C C . ILE A 1 89 ? -18.096 2.667 14.089 1.00 91.94 89 ILE A C 1
ATOM 634 O O . ILE A 1 89 ? -17.386 2.121 13.248 1.00 91.94 89 ILE A O 1
ATOM 638 N N . GLU A 1 90 ? -18.990 3.602 13.755 1.00 93.56 90 GLU A N 1
ATOM 639 C CA . GLU A 1 90 ? -19.241 3.997 12.358 1.00 93.56 90 GLU A CA 1
ATOM 640 C C . GLU A 1 90 ? -17.979 4.564 11.682 1.00 93.56 90 GLU A C 1
ATOM 642 O O . GLU A 1 90 ? -17.682 4.256 10.523 1.00 93.56 90 GLU A O 1
ATOM 647 N N . THR A 1 91 ? -17.185 5.353 12.417 1.00 94.31 91 THR A N 1
ATOM 648 C CA . THR A 1 91 ? -15.898 5.877 11.935 1.00 94.31 91 THR A CA 1
ATOM 649 C C . THR A 1 91 ? -14.918 4.736 11.655 1.00 94.31 91 THR A C 1
ATOM 651 O O . THR A 1 91 ? -14.229 4.752 10.627 1.00 94.31 91 THR A O 1
ATOM 654 N N . ALA A 1 92 ? -14.864 3.735 12.541 1.00 94.06 92 ALA A N 1
ATOM 655 C CA . ALA A 1 92 ? -14.007 2.568 12.381 1.00 94.06 92 ALA A CA 1
ATOM 656 C C . ALA A 1 92 ? -14.400 1.737 11.153 1.00 94.06 92 ALA A C 1
ATOM 658 O O . ALA A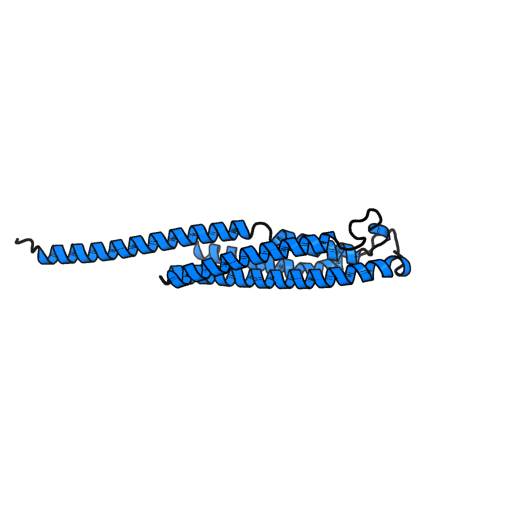 1 92 ? -13.544 1.441 10.319 1.00 94.06 92 ALA A O 1
ATOM 659 N N . GLU A 1 93 ? -15.684 1.417 10.991 1.00 95.12 93 GLU A N 1
ATOM 660 C CA . GLU A 1 93 ? -16.191 0.673 9.832 1.00 95.12 93 GLU A CA 1
ATOM 661 C C . GLU A 1 93 ? -15.929 1.411 8.517 1.00 95.12 93 GLU A C 1
ATOM 663 O O . GLU A 1 93 ? -15.467 0.808 7.545 1.00 95.12 93 GLU A O 1
ATOM 668 N N . GLY A 1 94 ? -16.131 2.732 8.494 1.00 96.81 94 GLY A N 1
ATOM 669 C CA . GLY A 1 94 ? -15.824 3.555 7.328 1.00 96.81 94 GLY A CA 1
ATOM 670 C C . GLY A 1 94 ? -14.336 3.551 6.961 1.00 96.81 94 GLY A C 1
ATOM 671 O O . GLY A 1 94 ? -13.991 3.535 5.778 1.00 96.81 94 GLY A O 1
ATOM 672 N N . ALA A 1 95 ? -13.439 3.551 7.952 1.00 95.31 95 ALA A N 1
ATOM 673 C CA . ALA A 1 95 ? -12.000 3.435 7.716 1.00 95.31 95 ALA A CA 1
ATOM 674 C C . ALA A 1 95 ? -11.617 2.045 7.180 1.00 95.31 95 ALA A C 1
ATOM 676 O O . ALA A 1 95 ? -10.826 1.954 6.241 1.00 95.31 95 ALA A O 1
ATOM 677 N N . LEU A 1 96 ? -12.222 0.975 7.709 1.00 96.19 96 LEU A N 1
ATOM 678 C CA . LEU A 1 96 ? -12.013 -0.385 7.205 1.00 96.19 96 LEU A CA 1
ATOM 679 C C . LEU A 1 96 ? -12.490 -0.528 5.749 1.00 96.19 96 LEU A C 1
ATOM 681 O O . LEU A 1 96 ? -11.746 -1.021 4.908 1.00 96.19 96 LEU A O 1
ATOM 685 N N . ALA A 1 97 ? -13.671 -0.011 5.407 1.00 97.56 97 ALA A N 1
ATOM 686 C CA . ALA A 1 97 ? -14.191 -0.075 4.038 1.00 97.56 97 ALA A CA 1
ATOM 687 C C . ALA A 1 97 ? -13.317 0.694 3.024 1.00 97.56 97 ALA A C 1
ATOM 689 O O . ALA A 1 97 ? -13.092 0.241 1.897 1.00 97.56 97 ALA A O 1
ATOM 690 N N . ARG A 1 98 ? -12.779 1.857 3.419 1.00 97.81 98 ARG A N 1
ATOM 691 C CA . ARG A 1 98 ? -11.807 2.592 2.590 1.00 97.81 98 ARG A CA 1
ATOM 692 C C . ARG A 1 98 ? -10.505 1.815 2.421 1.00 97.81 98 ARG A C 1
ATOM 694 O O . ARG A 1 98 ? -9.965 1.781 1.319 1.00 97.81 98 ARG A O 1
ATOM 701 N N . GLY A 1 99 ? -10.016 1.179 3.483 1.00 96.81 99 GLY A N 1
ATOM 702 C CA . GLY A 1 99 ? -8.826 0.338 3.405 1.00 96.81 99 GLY A CA 1
ATOM 703 C C . GLY A 1 99 ? -9.015 -0.897 2.517 1.00 96.81 99 GLY A C 1
ATOM 704 O O . GLY A 1 99 ? -8.122 -1.193 1.729 1.00 96.81 99 GLY A O 1
ATOM 705 N N . ASP A 1 100 ? -10.191 -1.539 2.534 1.00 97.56 100 ASP A N 1
ATOM 706 C CA . ASP A 1 100 ? -10.533 -2.624 1.595 1.00 97.56 100 ASP A CA 1
ATOM 707 C C . ASP A 1 100 ? -10.403 -2.146 0.136 1.00 97.56 100 ASP A C 1
ATOM 709 O O . ASP A 1 100 ? -9.742 -2.780 -0.688 1.00 97.56 100 ASP A O 1
ATOM 713 N N . THR A 1 101 ? -10.951 -0.962 -0.163 1.00 97.81 101 THR A N 1
ATOM 714 C CA . THR A 1 101 ? -10.861 -0.350 -1.501 1.00 97.81 101 THR A CA 1
ATOM 715 C C . THR A 1 101 ? -9.409 -0.062 -1.906 1.00 97.81 101 THR A C 1
ATOM 717 O O . THR A 1 101 ? -9.029 -0.290 -3.059 1.00 97.81 101 THR A O 1
ATOM 720 N N . LEU A 1 102 ? -8.584 0.424 -0.971 1.00 97.50 102 LEU A N 1
ATOM 721 C CA . LEU A 1 102 ? -7.162 0.691 -1.205 1.00 97.50 102 LEU A CA 1
ATOM 722 C C . LEU A 1 102 ? -6.383 -0.595 -1.482 1.00 97.50 102 LEU A C 1
ATOM 724 O O . LEU A 1 102 ? -5.628 -0.633 -2.446 1.00 97.50 102 LEU A O 1
ATOM 728 N N . VAL A 1 103 ? -6.591 -1.660 -0.704 1.00 96.75 103 VAL A N 1
ATOM 729 C CA . VAL A 1 103 ? -5.917 -2.954 -0.911 1.00 96.75 103 VAL A CA 1
ATOM 730 C C . VAL A 1 103 ? -6.235 -3.538 -2.284 1.00 96.75 103 VAL A C 1
ATOM 732 O O . VAL A 1 103 ? -5.332 -4.005 -2.980 1.00 96.75 103 VAL A O 1
ATOM 735 N N . GLU A 1 104 ? -7.492 -3.467 -2.723 1.00 96.62 104 GLU A N 1
ATOM 736 C CA . GLU A 1 104 ? -7.859 -3.892 -4.075 1.00 96.62 104 GLU A CA 1
ATOM 737 C C . GLU A 1 104 ? -7.185 -3.045 -5.162 1.00 96.62 104 GLU A C 1
ATOM 739 O O . GLU A 1 104 ? -6.767 -3.579 -6.193 1.00 96.62 104 GLU A O 1
ATOM 744 N N . GLY A 1 105 ? -7.092 -1.728 -4.947 1.00 96.94 105 GLY A N 1
ATOM 745 C CA . GLY A 1 105 ? -6.384 -0.797 -5.826 1.00 96.94 105 GLY A CA 1
ATOM 746 C C . GLY A 1 105 ? -4.904 -1.147 -5.947 1.00 96.94 105 GLY A C 1
ATOM 747 O O . GLY A 1 105 ? -4.443 -1.448 -7.047 1.00 96.94 105 GLY A O 1
ATOM 748 N N . ILE A 1 106 ? -4.214 -1.231 -4.808 1.00 96.44 106 ILE A N 1
ATOM 749 C CA . ILE A 1 106 ? -2.798 -1.600 -4.705 1.00 96.44 106 ILE A CA 1
ATOM 750 C C . ILE A 1 106 ? -2.550 -2.938 -5.406 1.00 96.44 106 ILE A C 1
ATOM 752 O O . ILE A 1 106 ? -1.641 -3.047 -6.220 1.00 96.44 106 ILE A O 1
ATOM 756 N N . GLY A 1 107 ? -3.387 -3.954 -5.173 1.00 95.38 107 GLY A N 1
ATOM 757 C CA . GLY A 1 107 ? -3.238 -5.263 -5.813 1.00 95.38 107 GLY A CA 1
ATOM 758 C C . GLY A 1 107 ? -3.465 -5.258 -7.333 1.00 95.38 107 GLY A C 1
ATOM 759 O O . GLY A 1 107 ? -2.899 -6.085 -8.054 1.00 95.38 107 GLY A O 1
ATOM 760 N N . ARG A 1 108 ? -4.298 -4.355 -7.867 1.00 96.50 108 ARG A N 1
ATOM 761 C CA . ARG A 1 108 ? -4.431 -4.160 -9.325 1.00 96.50 108 ARG A CA 1
ATOM 762 C C . ARG A 1 108 ? -3.211 -3.443 -9.897 1.00 96.50 108 ARG A C 1
ATOM 764 O O . ARG A 1 108 ? -2.656 -3.913 -10.889 1.00 96.50 108 ARG A O 1
ATOM 771 N N . ASP A 1 109 ? -2.787 -2.362 -9.259 1.00 95.81 109 ASP A N 1
ATOM 772 C CA . ASP A 1 109 ? -1.685 -1.521 -9.725 1.00 95.81 109 ASP A CA 1
ATOM 773 C C . ASP A 1 109 ? -0.337 -2.259 -9.629 1.00 95.81 109 ASP A C 1
ATOM 775 O O . ASP A 1 109 ? 0.458 -2.211 -10.565 1.00 95.81 109 ASP A O 1
ATOM 779 N N . ALA A 1 110 ? -0.128 -3.057 -8.578 1.00 95.69 110 ALA A N 1
ATOM 780 C CA . ALA A 1 110 ? 1.035 -3.927 -8.408 1.00 95.69 110 ALA A CA 1
ATOM 781 C C . ALA A 1 110 ? 1.143 -4.976 -9.528 1.00 95.69 110 ALA A C 1
ATOM 783 O O . ALA A 1 110 ? 2.208 -5.158 -10.116 1.00 95.69 110 ALA A O 1
ATOM 784 N N . ARG A 1 111 ? 0.033 -5.636 -9.889 1.00 95.50 111 ARG A N 1
ATOM 785 C CA . ARG A 1 111 ? 0.019 -6.601 -11.004 1.00 95.50 111 ARG A CA 1
ATOM 786 C C . ARG A 1 111 ? 0.334 -5.933 -12.335 1.00 95.50 111 ARG A C 1
ATOM 788 O O . ARG A 1 111 ? 1.161 -6.441 -13.087 1.00 95.50 111 ARG A O 1
ATOM 795 N N . ARG A 1 112 ? -0.270 -4.771 -12.593 1.00 95.56 112 ARG A N 1
ATOM 796 C CA . ARG A 1 112 ? 0.023 -3.969 -13.785 1.00 95.56 112 ARG A CA 1
ATOM 797 C C . ARG A 1 112 ? 1.501 -3.576 -13.845 1.00 95.56 112 ARG A C 1
ATOM 799 O O . ARG A 1 112 ? 2.112 -3.679 -14.904 1.00 95.56 112 ARG A O 1
ATOM 806 N N . LEU A 1 113 ? 2.084 -3.143 -12.729 1.00 95.38 113 LEU A N 1
ATOM 807 C CA . LEU A 1 113 ? 3.507 -2.817 -12.655 1.00 95.38 113 LEU A CA 1
ATOM 808 C C . LEU A 1 113 ? 4.378 -4.050 -12.937 1.00 95.38 113 LEU A C 1
ATOM 810 O O . LEU A 1 113 ? 5.342 -3.951 -13.693 1.00 95.38 113 LEU A O 1
ATOM 814 N N . GLY A 1 114 ? 4.009 -5.218 -12.407 1.00 94.50 114 GLY A N 1
ATOM 815 C CA . GLY A 1 114 ? 4.668 -6.485 -12.725 1.00 94.50 114 GLY A CA 1
ATOM 816 C C . GLY A 1 114 ? 4.659 -6.800 -14.225 1.00 94.50 114 GLY A C 1
ATOM 817 O O . GLY A 1 114 ? 5.690 -7.173 -14.781 1.00 94.50 114 GLY A O 1
ATOM 818 N N . GLU A 1 115 ? 3.534 -6.577 -14.910 1.00 94.19 115 GLU A N 1
ATOM 819 C CA . GLU A 1 115 ? 3.429 -6.732 -16.369 1.00 94.19 115 GLU A CA 1
ATOM 820 C C . GLU A 1 115 ? 4.334 -5.744 -17.124 1.00 94.19 115 GLU A C 1
ATOM 822 O O . GLU A 1 115 ? 5.021 -6.134 -18.070 1.00 94.19 115 GLU A O 1
ATOM 827 N N . VAL A 1 116 ? 4.387 -4.479 -16.687 1.00 92.56 116 VAL A N 1
ATOM 828 C CA . VAL A 1 116 ? 5.283 -3.459 -17.260 1.00 92.56 116 VAL A CA 1
ATOM 829 C C . VAL A 1 116 ? 6.748 -3.863 -17.088 1.00 92.56 116 VAL A C 1
ATOM 831 O O . VAL A 1 116 ? 7.517 -3.791 -18.046 1.00 92.56 116 VAL A O 1
ATOM 834 N N . LEU A 1 117 ? 7.133 -4.327 -15.895 1.00 93.50 117 LEU A N 1
ATOM 835 C CA . LEU A 1 117 ? 8.494 -4.776 -15.595 1.00 93.50 117 LEU A CA 1
ATOM 836 C C . LEU A 1 117 ? 8.878 -6.032 -16.386 1.00 93.50 117 LEU A C 1
ATOM 838 O O . LEU A 1 117 ? 10.014 -6.132 -16.853 1.00 93.50 117 LEU A O 1
ATOM 842 N N . ALA A 1 118 ? 7.948 -6.965 -16.590 1.00 92.62 118 ALA A N 1
ATOM 843 C CA . ALA A 1 118 ? 8.169 -8.148 -17.421 1.00 92.62 118 ALA A CA 1
ATOM 844 C C . ALA A 1 118 ? 8.329 -7.803 -18.914 1.00 92.62 118 ALA A C 1
ATOM 846 O O . ALA A 1 118 ? 9.013 -8.517 -19.648 1.00 92.62 118 ALA A O 1
ATOM 847 N N . ALA A 1 119 ? 7.728 -6.698 -19.364 1.00 91.31 119 ALA A N 1
ATOM 848 C CA . ALA A 1 119 ? 7.793 -6.227 -20.743 1.00 91.31 119 ALA A CA 1
ATOM 849 C C . ALA A 1 119 ? 9.012 -5.333 -21.051 1.00 91.31 119 ALA A C 1
ATOM 851 O O . ALA A 1 119 ? 9.162 -4.901 -22.197 1.00 91.31 119 ALA A O 1
ATOM 85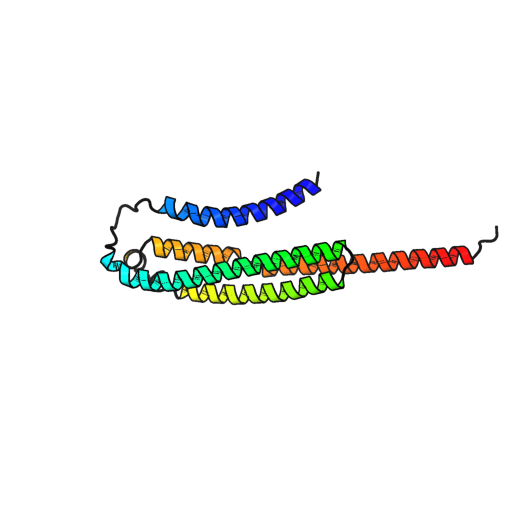2 N N . VAL A 1 120 ? 9.886 -5.048 -20.072 1.00 89.81 120 VAL A N 1
ATOM 853 C CA . VAL A 1 120 ? 11.056 -4.179 -20.288 1.00 89.81 120 VAL A CA 1
ATOM 854 C C . VAL A 1 120 ? 11.983 -4.786 -21.355 1.00 89.81 120 VAL A C 1
ATOM 856 O O . VAL A 1 120 ? 12.496 -5.898 -21.174 1.00 89.81 120 VAL A O 1
ATOM 859 N N . PRO A 1 121 ? 12.242 -4.072 -22.470 1.00 84.50 121 PRO A N 1
ATOM 860 C CA . PRO A 1 121 ? 13.004 -4.616 -23.587 1.00 84.50 121 PRO A CA 1
ATOM 861 C C . PRO A 1 121 ? 14.423 -5.040 -23.203 1.00 84.50 121 PRO A C 1
ATOM 863 O O . PRO A 1 121 ? 15.171 -4.291 -22.582 1.00 84.50 121 PRO A O 1
ATOM 866 N N . GLY A 1 122 ? 14.821 -6.239 -23.633 1.00 79.88 122 GLY A N 1
ATOM 867 C CA . GLY A 1 122 ? 16.213 -6.694 -23.586 1.00 79.88 122 GLY A CA 1
ATOM 868 C C . GLY A 1 122 ? 16.762 -7.064 -22.206 1.00 79.88 122 GLY A C 1
ATOM 869 O O . GLY A 1 122 ? 17.848 -7.627 -22.164 1.00 79.88 122 GLY A O 1
ATOM 870 N N . VAL A 1 123 ? 16.046 -6.814 -21.103 1.00 82.75 123 VAL A N 1
ATOM 871 C CA . VAL A 1 123 ? 16.526 -7.129 -19.741 1.00 82.75 123 VAL A CA 1
ATOM 872 C C . VAL A 1 123 ? 16.350 -8.610 -19.392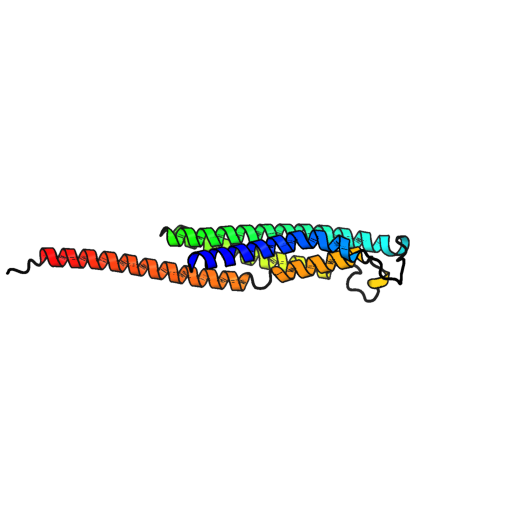 1.00 82.75 123 VAL A C 1
ATOM 874 O O . VAL A 1 123 ? 17.198 -9.188 -18.720 1.00 82.75 123 VAL A O 1
ATOM 877 N N . SER A 1 124 ? 15.293 -9.245 -19.907 1.00 79.06 124 SER A N 1
ATOM 878 C CA . SER A 1 124 ? 15.008 -10.677 -19.697 1.00 79.06 124 SER A CA 1
ATOM 879 C C . SER A 1 124 ? 15.526 -11.583 -20.826 1.00 79.06 124 SER A C 1
ATOM 881 O O . SER A 1 124 ? 15.275 -12.787 -20.831 1.00 79.06 124 SER A O 1
ATOM 883 N N . ALA A 1 125 ? 16.215 -11.018 -21.820 1.00 82.81 125 ALA A N 1
ATOM 884 C CA . ALA A 1 125 ? 16.722 -11.773 -22.960 1.00 82.81 125 ALA A CA 1
ATOM 885 C C . ALA A 1 125 ? 18.038 -12.505 -22.613 1.00 82.81 125 ALA A C 1
ATOM 887 O O . ALA A 1 125 ? 18.822 -12.001 -21.810 1.00 82.81 125 ALA A O 1
ATOM 888 N N . PRO A 1 126 ? 18.355 -13.657 -23.235 1.00 80.88 126 PRO A N 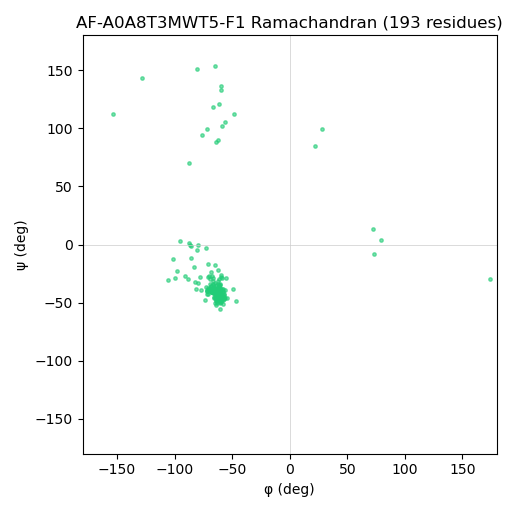1
ATOM 889 C CA . PRO A 1 126 ? 19.619 -14.358 -22.981 1.00 80.88 126 PRO A CA 1
ATOM 890 C C . PRO A 1 126 ? 20.874 -13.525 -23.296 1.00 80.88 126 PRO A C 1
ATOM 892 O O . PRO A 1 126 ? 21.929 -13.750 -22.708 1.00 80.88 126 PRO A O 1
ATOM 895 N N . ASP A 1 127 ? 20.766 -12.559 -24.215 1.00 79.56 127 ASP A N 1
ATOM 896 C CA . ASP A 1 127 ? 21.832 -11.626 -24.595 1.00 79.56 127 ASP A CA 1
ATOM 897 C C . ASP A 1 127 ? 21.879 -10.355 -23.719 1.00 79.56 127 ASP A C 1
ATOM 899 O O . ASP A 1 127 ? 22.750 -9.505 -23.924 1.00 79.56 127 ASP A O 1
ATOM 903 N N . ALA A 1 128 ? 21.002 -10.231 -22.712 1.00 77.56 128 ALA A N 1
ATOM 904 C CA . ALA A 1 128 ? 20.927 -9.087 -21.797 1.00 77.56 128 ALA A CA 1
ATOM 905 C C . ALA A 1 128 ? 22.273 -8.672 -21.169 1.00 77.56 128 ALA A C 1
ATOM 907 O O . ALA A 1 128 ? 22.504 -7.466 -21.048 1.00 77.56 128 ALA A O 1
ATOM 908 N N . PRO A 1 129 ? 23.191 -9.595 -20.791 1.00 77.25 129 PRO A N 1
ATOM 909 C CA . PRO A 1 129 ? 24.492 -9.218 -20.234 1.00 77.25 129 PRO A CA 1
ATOM 910 C C . PRO A 1 129 ? 25.356 -8.363 -21.167 1.00 77.25 129 PRO A C 1
ATOM 912 O O . PRO A 1 129 ? 26.179 -7.588 -20.685 1.00 77.25 129 PRO A O 1
ATOM 915 N N . ILE A 1 130 ? 25.166 -8.508 -22.481 1.00 74.75 130 ILE A N 1
ATOM 916 C CA . ILE A 1 130 ? 25.986 -7.885 -23.528 1.00 74.75 130 ILE A CA 1
ATOM 917 C C . ILE A 1 130 ? 25.234 -6.725 -24.193 1.00 74.75 130 ILE A C 1
ATOM 919 O O . ILE A 1 130 ? 25.851 -5.770 -24.658 1.00 74.75 130 ILE A O 1
ATOM 923 N N . ALA A 1 131 ? 23.905 -6.806 -24.251 1.00 74.69 131 ALA A N 1
ATOM 924 C CA . ALA A 1 131 ? 23.077 -5.888 -25.023 1.00 74.69 131 ALA A CA 1
ATOM 925 C C . ALA A 1 131 ? 22.390 -4.788 -24.197 1.00 74.69 131 ALA A C 1
ATOM 927 O O . ALA A 1 131 ? 21.848 -3.849 -24.776 1.00 74.69 131 ALA A O 1
ATOM 928 N N . VAL A 1 132 ? 22.396 -4.907 -22.869 1.00 81.31 132 VAL A N 1
ATOM 929 C CA . VAL A 1 132 ? 21.868 -3.911 -21.928 1.00 81.31 132 VAL A CA 1
ATOM 930 C C . VAL A 1 132 ? 22.951 -3.609 -20.900 1.00 81.31 132 VAL A C 1
ATOM 932 O O . VAL A 1 132 ? 23.702 -4.502 -20.508 1.00 81.31 132 VAL A O 1
ATOM 935 N N . SER A 1 133 ? 23.062 -2.364 -20.454 1.00 83.25 133 SER A N 1
ATOM 936 C CA . SER A 1 133 ? 24.030 -1.983 -19.427 1.00 83.25 133 SER A CA 1
ATOM 937 C C . SER A 1 133 ? 23.741 -2.651 -18.073 1.00 83.25 133 SER A C 1
ATOM 939 O O . SER A 1 133 ? 22.603 -2.983 -17.726 1.00 83.25 133 SER A O 1
ATOM 941 N N . ALA A 1 134 ? 24.783 -2.828 -17.254 1.00 82.12 134 ALA A N 1
ATOM 942 C CA . ALA A 1 134 ? 24.623 -3.344 -15.892 1.00 82.12 134 ALA A CA 1
ATOM 943 C C . ALA A 1 134 ? 23.727 -2.441 -15.024 1.00 82.12 134 ALA A C 1
ATOM 945 O O . ALA A 1 134 ? 22.964 -2.952 -14.209 1.00 82.12 134 ALA A O 1
ATOM 946 N N . ALA A 1 135 ? 23.772 -1.122 -15.243 1.00 79.62 135 ALA A N 1
ATOM 947 C CA . ALA A 1 135 ? 22.957 -0.146 -14.522 1.00 79.62 135 ALA A CA 1
ATOM 948 C C . ALA A 1 135 ? 21.453 -0.331 -14.785 1.00 79.62 135 ALA A C 1
ATOM 950 O O . ALA A 1 135 ? 20.666 -0.373 -13.841 1.00 79.62 135 ALA A O 1
ATOM 951 N N . VAL A 1 136 ? 21.052 -0.513 -16.049 1.00 84.62 136 VAL A N 1
ATOM 952 C CA . VAL A 1 136 ? 19.648 -0.764 -16.420 1.00 84.62 136 VAL A CA 1
ATOM 953 C C . VAL A 1 136 ? 19.148 -2.080 -15.821 1.00 84.62 136 VAL A C 1
ATOM 955 O O . VAL A 1 136 ? 18.048 -2.122 -15.268 1.00 84.62 136 VAL A O 1
ATOM 958 N N . ARG A 1 137 ? 19.965 -3.144 -15.853 1.00 86.06 137 ARG A N 1
ATOM 959 C CA . ARG A 1 137 ? 19.607 -4.427 -15.219 1.00 86.06 137 ARG A CA 1
ATOM 960 C C . ARG A 1 137 ? 19.464 -4.309 -13.700 1.00 86.06 137 ARG A C 1
ATOM 962 O O . ARG A 1 137 ? 18.508 -4.836 -13.146 1.00 86.06 137 ARG A O 1
ATOM 969 N N . ALA A 1 138 ? 20.378 -3.603 -13.035 1.00 85.38 138 ALA A N 1
ATOM 970 C CA . ALA A 1 138 ? 20.311 -3.382 -11.590 1.00 85.38 138 ALA A CA 1
ATOM 971 C C . ALA A 1 138 ? 19.069 -2.569 -11.195 1.00 85.38 138 ALA A C 1
ATOM 973 O O . ALA A 1 138 ? 18.394 -2.898 -10.223 1.00 85.38 138 ALA A O 1
ATOM 974 N N . ARG A 1 139 ? 18.726 -1.540 -11.979 1.00 86.50 139 ARG A N 1
ATOM 975 C CA . ARG A 1 139 ? 17.516 -0.741 -11.765 1.00 86.50 139 ARG A CA 1
ATOM 976 C C . ARG A 1 139 ? 16.243 -1.568 -11.936 1.00 86.50 139 ARG A C 1
ATOM 978 O O . ARG A 1 139 ? 15.327 -1.432 -11.132 1.00 86.50 139 ARG A O 1
ATOM 985 N N . HIS A 1 140 ? 16.182 -2.414 -12.964 1.00 91.06 140 HIS A N 1
ATOM 986 C CA . HIS A 1 140 ? 15.066 -3.343 -13.159 1.00 91.06 140 HIS A CA 1
ATOM 987 C C . HIS A 1 140 ? 14.913 -4.300 -11.974 1.00 91.06 140 HIS A C 1
ATOM 989 O O . HIS A 1 140 ? 13.822 -4.374 -11.416 1.00 91.06 140 HIS A O 1
ATOM 995 N N . ALA A 1 141 ? 16.003 -4.938 -11.535 1.00 88.94 141 ALA A N 1
ATOM 996 C CA . ALA A 1 141 ? 15.988 -5.833 -10.379 1.00 88.94 141 ALA A CA 1
ATOM 997 C C . ALA A 1 141 ? 15.479 -5.126 -9.112 1.00 88.94 141 ALA A C 1
ATOM 999 O O . ALA A 1 141 ? 14.572 -5.625 -8.461 1.00 88.94 141 ALA A O 1
ATOM 1000 N N . GLY A 1 142 ? 15.960 -3.911 -8.824 1.00 86.69 142 GLY A N 1
ATOM 1001 C CA . GLY A 1 142 ? 15.490 -3.148 -7.662 1.00 86.69 142 GLY A CA 1
ATOM 1002 C C . GLY A 1 142 ? 13.998 -2.785 -7.706 1.00 86.69 142 GLY A C 1
ATOM 1003 O O . GLY A 1 142 ? 13.357 -2.705 -6.661 1.00 86.69 142 GLY A O 1
ATOM 1004 N N . LEU A 1 143 ? 13.421 -2.584 -8.896 1.00 89.38 143 LEU A N 1
ATOM 1005 C CA . LEU A 1 143 ? 11.976 -2.366 -9.044 1.00 89.38 143 LEU A CA 1
ATOM 1006 C C . LEU A 1 143 ? 11.171 -3.655 -8.830 1.00 89.38 143 LEU A C 1
ATOM 1008 O O . LEU A 1 143 ? 10.084 -3.592 -8.260 1.00 89.38 143 LEU A O 1
ATOM 1012 N N . VAL A 1 144 ? 11.695 -4.802 -9.274 1.00 92.69 144 VAL A N 1
ATOM 1013 C CA . VAL A 1 144 ? 11.089 -6.119 -9.024 1.00 92.69 144 VAL A CA 1
ATOM 1014 C C . VAL A 1 144 ? 11.108 -6.430 -7.528 1.00 92.69 144 VAL A C 1
ATOM 1016 O O . VAL A 1 144 ? 10.050 -6.693 -6.964 1.00 92.69 144 VAL A O 1
ATOM 1019 N N . ASP A 1 145 ? 12.258 -6.280 -6.870 1.00 87.62 145 ASP A N 1
ATOM 1020 C CA . ASP A 1 145 ? 12.393 -6.469 -5.420 1.00 87.62 145 ASP A CA 1
ATOM 1021 C C . ASP A 1 145 ? 11.441 -5.537 -4.648 1.00 87.62 145 ASP A C 1
ATOM 1023 O O . ASP A 1 145 ? 10.796 -5.934 -3.680 1.00 87.62 145 ASP A O 1
ATOM 1027 N N . GLY A 1 146 ? 11.307 -4.282 -5.093 1.00 84.94 146 GLY A N 1
ATOM 1028 C CA . GLY A 1 146 ? 10.372 -3.324 -4.504 1.00 84.94 146 GLY A CA 1
ATOM 1029 C C . GLY A 1 146 ? 8.907 -3.759 -4.608 1.00 84.94 146 GLY A C 1
ATOM 1030 O O . GLY A 1 146 ? 8.130 -3.515 -3.686 1.00 84.94 146 GLY A O 1
ATOM 1031 N N . LEU A 1 147 ? 8.529 -4.422 -5.703 1.00 88.56 147 LEU A N 1
ATOM 1032 C CA . LEU A 1 147 ? 7.183 -4.957 -5.902 1.00 88.56 147 LEU A CA 1
ATOM 1033 C C . LEU A 1 147 ? 6.908 -6.167 -4.996 1.00 88.56 147 LEU A C 1
ATOM 1035 O O . LEU A 1 147 ? 5.804 -6.287 -4.465 1.00 88.56 147 LEU A O 1
ATOM 1039 N N . GLU A 1 148 ? 7.907 -7.023 -4.770 1.00 86.62 148 GLU A N 1
ATOM 1040 C CA . GLU A 1 148 ? 7.804 -8.172 -3.857 1.00 86.62 148 GLU A CA 1
ATOM 1041 C C . GLU A 1 148 ? 7.526 -7.743 -2.407 1.00 86.62 148 GLU A C 1
ATOM 1043 O O . GLU A 1 148 ? 6.818 -8.434 -1.679 1.00 86.62 148 GLU A O 1
ATOM 1048 N N . LEU A 1 149 ? 7.981 -6.558 -1.983 1.00 84.44 149 LEU A N 1
ATOM 1049 C CA . LEU A 1 149 ? 7.695 -6.030 -0.639 1.00 84.44 149 LEU A CA 1
ATOM 1050 C C . LEU A 1 149 ? 6.208 -5.738 -0.383 1.00 84.44 149 LEU A C 1
ATOM 1052 O O . LEU A 1 149 ? 5.805 -5.592 0.772 1.00 84.44 149 LEU A O 1
ATOM 1056 N N . ILE A 1 150 ? 5.398 -5.626 -1.438 1.00 86.06 150 ILE A N 1
ATOM 1057 C CA . ILE A 1 150 ? 3.948 -5.398 -1.347 1.00 86.06 150 ILE A CA 1
ATOM 1058 C C . ILE A 1 150 ? 3.199 -6.736 -1.183 1.00 86.06 150 ILE A C 1
ATOM 1060 O O . ILE A 1 150 ? 2.013 -6.758 -0.837 1.00 86.06 150 ILE A O 1
ATOM 1064 N N . GLU A 1 151 ? 3.877 -7.870 -1.383 1.00 84.31 151 GLU A N 1
ATOM 1065 C CA . GLU A 1 151 ? 3.282 -9.192 -1.225 1.00 84.31 151 GLU A CA 1
ATOM 1066 C C . GLU A 1 151 ? 2.758 -9.412 0.207 1.00 84.31 151 GLU A C 1
ATOM 1068 O O . GLU A 1 151 ? 3.381 -9.056 1.208 1.00 84.31 151 GLU A O 1
ATOM 1073 N N . GLY A 1 152 ? 1.563 -9.996 0.314 1.00 83.25 152 GLY A N 1
ATOM 1074 C CA . GLY A 1 152 ? 0.926 -10.299 1.597 1.00 83.25 152 GLY A CA 1
ATOM 1075 C C . GLY A 1 152 ? 0.253 -9.108 2.287 1.00 83.25 152 GLY A C 1
ATOM 1076 O O . GLY A 1 152 ? -0.279 -9.278 3.391 1.00 83.25 152 GLY A O 1
ATOM 1077 N N . LEU A 1 153 ? 0.225 -7.923 1.663 1.00 89.38 153 LEU A N 1
ATOM 1078 C CA . LEU A 1 153 ? -0.508 -6.764 2.180 1.00 89.38 153 LEU A CA 1
ATOM 1079 C C . LEU A 1 153 ? -2.005 -7.056 2.355 1.00 89.38 153 LEU A C 1
ATOM 1081 O O . LEU A 1 153 ? -2.602 -6.672 3.359 1.00 89.38 153 LEU A O 1
ATOM 1085 N N . ASP A 1 154 ? -2.593 -7.785 1.410 1.00 87.38 154 ASP A N 1
ATOM 1086 C CA . ASP A 1 154 ? -3.981 -8.249 1.438 1.00 87.38 154 ASP A CA 1
ATOM 1087 C C . ASP A 1 154 ? -4.278 -9.107 2.677 1.00 87.38 154 ASP A C 1
ATOM 1089 O O . ASP A 1 154 ? -5.251 -8.890 3.399 1.00 87.38 154 ASP A O 1
ATOM 1093 N N . SER A 1 155 ? -3.377 -10.036 2.976 1.00 88.81 155 SER A N 1
ATOM 1094 C CA . SER A 1 155 ? -3.463 -10.957 4.101 1.00 88.81 155 SER A CA 1
ATOM 1095 C C . SER A 1 155 ? -3.258 -10.232 5.431 1.00 88.81 155 SER A C 1
ATOM 1097 O O . SER A 1 155 ? -3.937 -10.524 6.422 1.00 88.81 155 SER A O 1
ATOM 1099 N N . ALA A 1 156 ? -2.329 -9.274 5.472 1.00 89.31 156 ALA A N 1
ATOM 1100 C CA . ALA A 1 156 ? -2.097 -8.429 6.637 1.00 89.31 156 ALA A CA 1
ATOM 1101 C C . ALA A 1 156 ? -3.319 -7.552 6.939 1.00 89.31 156 ALA A C 1
ATOM 1103 O O . ALA A 1 156 ? -3.762 -7.485 8.089 1.00 89.31 156 ALA A O 1
ATOM 1104 N N . TRP A 1 157 ? -3.897 -6.944 5.904 1.00 93.75 157 TRP A N 1
ATOM 1105 C CA . TRP A 1 157 ? -5.101 -6.137 6.015 1.00 93.75 157 TRP A CA 1
ATOM 1106 C C . TRP A 1 157 ? -6.312 -6.964 6.458 1.00 93.75 157 TRP A C 1
ATOM 1108 O O . TRP A 1 157 ? -6.966 -6.611 7.436 1.00 93.75 157 TRP A O 1
ATOM 1118 N N . ALA A 1 158 ? -6.554 -8.123 5.841 1.00 91.56 158 ALA A N 1
ATOM 1119 C CA . ALA A 1 158 ? -7.646 -9.016 6.226 1.00 91.56 158 ALA A CA 1
ATOM 1120 C C . ALA A 1 158 ? -7.573 -9.423 7.708 1.00 91.56 158 ALA A C 1
ATOM 1122 O O . ALA A 1 158 ? -8.591 -9.461 8.404 1.00 91.56 158 ALA A O 1
ATOM 1123 N N . ARG A 1 159 ? -6.362 -9.680 8.222 1.00 90.50 159 ARG A N 1
ATOM 1124 C CA . ARG A 1 159 ? -6.141 -9.985 9.642 1.00 90.50 159 ARG A CA 1
ATOM 1125 C C . ARG A 1 159 ? -6.470 -8.797 10.546 1.00 90.50 159 ARG A C 1
ATOM 1127 O O . ARG A 1 159 ? -7.062 -8.999 11.607 1.00 90.50 159 ARG A O 1
ATOM 1134 N N . LEU A 1 160 ? -6.102 -7.582 10.140 1.00 90.94 160 LEU A N 1
ATOM 1135 C CA . LEU A 1 160 ? -6.455 -6.361 10.864 1.00 90.94 160 LEU A CA 1
ATOM 1136 C C . LEU A 1 160 ? -7.973 -6.165 10.895 1.00 90.94 160 LEU A C 1
ATOM 1138 O O . LEU A 1 160 ? -8.528 -5.982 11.974 1.00 90.94 160 LEU A O 1
ATOM 1142 N N . THR A 1 161 ? -8.645 -6.279 9.751 1.00 91.94 161 THR A N 1
ATOM 1143 C CA . THR A 1 161 ? -10.101 -6.126 9.641 1.00 91.94 161 THR A CA 1
ATOM 1144 C C . THR A 1 161 ? -10.843 -7.156 10.489 1.00 91.94 161 THR A C 1
ATOM 1146 O O . THR A 1 161 ? -11.785 -6.808 11.200 1.00 91.94 161 THR A O 1
ATOM 1149 N N . ALA A 1 162 ? -10.396 -8.415 10.488 1.00 92.38 162 ALA A N 1
ATOM 1150 C CA . ALA A 1 162 ? -10.972 -9.450 11.342 1.00 92.38 162 ALA A CA 1
ATOM 1151 C C . ALA A 1 162 ? -10.817 -9.119 12.838 1.00 92.38 162 ALA A C 1
ATOM 1153 O O . ALA A 1 162 ? -11.783 -9.210 13.594 1.00 92.38 162 ALA A O 1
ATOM 1154 N N . GLY A 1 163 ? -9.625 -8.686 13.266 1.00 90.75 163 GLY A N 1
ATOM 1155 C CA . GLY A 1 163 ? -9.386 -8.279 14.653 1.00 90.75 163 GLY A CA 1
ATOM 1156 C C . GLY A 1 163 ? -10.194 -7.044 15.065 1.00 90.75 163 GLY A C 1
ATOM 1157 O O . GLY A 1 163 ? -10.727 -6.997 16.170 1.00 90.75 163 GLY A O 1
ATOM 1158 N N . ALA A 1 164 ? -10.323 -6.070 14.164 1.00 90.12 164 ALA A N 1
ATOM 1159 C CA . ALA A 1 164 ? -11.101 -4.857 14.377 1.00 90.12 164 ALA A CA 1
ATOM 1160 C C . ALA A 1 164 ? -12.594 -5.158 14.576 1.00 90.12 164 ALA A C 1
ATOM 1162 O O . ALA A 1 164 ? -13.195 -4.647 15.517 1.00 90.12 164 ALA A O 1
ATOM 1163 N N . ARG A 1 165 ? -13.178 -6.039 13.752 1.00 92.69 165 ARG A N 1
ATOM 1164 C CA . ARG A 1 165 ? -14.582 -6.464 13.893 1.00 92.69 165 ARG A CA 1
ATOM 1165 C C . ARG A 1 165 ? -14.848 -7.151 15.231 1.00 92.69 165 ARG A C 1
ATOM 1167 O O . ARG A 1 165 ? -15.794 -6.784 15.916 1.00 92.69 165 ARG A O 1
ATOM 1174 N N . LEU A 1 166 ? -13.968 -8.062 15.653 1.00 92.25 166 LEU A N 1
ATOM 1175 C CA . LEU A 1 166 ? -14.077 -8.705 16.970 1.00 92.25 166 LEU A CA 1
ATOM 1176 C C . LEU A 1 166 ? -14.012 -7.690 18.123 1.00 92.25 166 LEU A C 1
ATOM 1178 O O . LEU A 1 166 ? -14.719 -7.836 19.118 1.00 92.25 166 LEU A O 1
ATOM 1182 N N . ALA A 1 167 ? -13.171 -6.659 18.001 1.00 89.38 167 A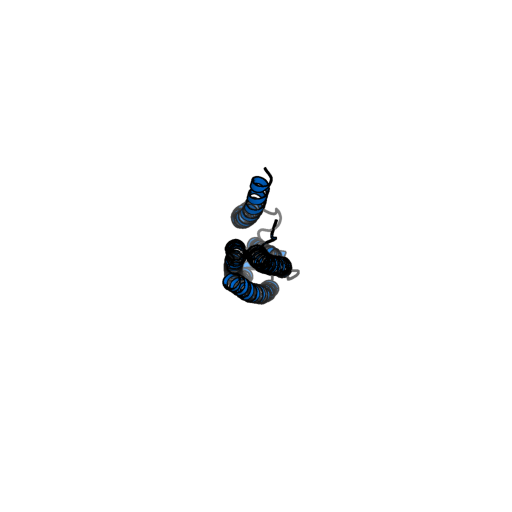LA A N 1
ATOM 1183 C CA . ALA A 1 167 ? -13.086 -5.602 19.005 1.00 89.38 167 ALA A CA 1
ATOM 1184 C C . ALA A 1 167 ? -14.367 -4.753 19.061 1.00 89.38 167 ALA A C 1
ATOM 1186 O O . ALA A 1 167 ? -14.827 -4.426 20.151 1.00 89.38 167 ALA A O 1
ATOM 1187 N N . ILE A 1 168 ? -14.957 -4.433 17.906 1.00 88.94 168 ILE A N 1
ATOM 1188 C CA . ILE A 1 168 ? -16.234 -3.711 17.810 1.00 88.94 168 ILE A CA 1
ATOM 1189 C C . ILE A 1 168 ? -17.362 -4.517 18.467 1.00 88.94 168 ILE A C 1
ATOM 1191 O O . ILE A 1 168 ? -18.088 -3.977 19.299 1.00 88.94 168 ILE A O 1
ATOM 1195 N N . GLU A 1 169 ? -17.472 -5.812 18.153 1.00 90.56 169 GLU A N 1
ATOM 1196 C CA . GLU A 1 169 ? -18.472 -6.705 18.755 1.00 90.56 169 GLU A CA 1
ATOM 1197 C C . GLU A 1 169 ? -18.330 -6.769 20.281 1.00 90.56 169 GLU A C 1
ATOM 1199 O O . GLU A 1 169 ? -19.314 -6.623 21.006 1.00 90.56 169 GLU A O 1
ATOM 1204 N N . LEU A 1 170 ? -17.100 -6.929 20.784 1.00 90.50 170 LEU A N 1
ATOM 1205 C CA . LEU A 1 170 ? -16.836 -6.954 22.223 1.00 90.50 170 LEU A CA 1
ATOM 1206 C C . LEU A 1 170 ? -17.241 -5.641 22.908 1.00 90.50 170 LEU A C 1
ATOM 1208 O O . LEU A 1 170 ? -17.843 -5.680 23.980 1.00 90.50 170 LEU A O 1
ATOM 1212 N N . SER A 1 171 ? -16.935 -4.493 22.301 1.00 86.25 171 SER A N 1
ATOM 1213 C CA . SER A 1 171 ? -17.349 -3.187 22.825 1.00 86.25 171 SER A CA 1
ATOM 1214 C C . SER A 1 171 ? -18.872 -3.047 22.879 1.00 86.25 171 SER A C 1
ATOM 1216 O O . SER A 1 171 ? -19.390 -2.515 23.859 1.00 86.25 171 SER A O 1
ATOM 1218 N N . GLY A 1 172 ? -19.590 -3.572 21.881 1.00 85.44 172 GLY A N 1
ATOM 1219 C CA . GLY A 1 172 ? -21.054 -3.626 21.885 1.00 85.44 172 GLY A CA 1
ATOM 1220 C C . GLY A 1 172 ? -21.602 -4.437 23.061 1.00 85.44 172 GLY A C 1
ATOM 1221 O O . GLY A 1 172 ? -22.400 -3.924 23.842 1.00 85.44 172 GLY A O 1
ATOM 1222 N N . TYR A 1 173 ? -21.095 -5.658 23.265 1.00 89.56 173 TYR A N 1
ATOM 1223 C CA . TYR A 1 173 ? -21.520 -6.505 24.387 1.00 89.56 173 TYR A CA 1
ATOM 1224 C C . TYR A 1 173 ? -21.239 -5.885 25.761 1.00 89.56 173 TYR A C 1
ATOM 1226 O O . TYR A 1 173 ? -22.022 -6.079 26.690 1.00 89.56 173 TYR A O 1
ATOM 1234 N N . LEU A 1 174 ? -20.133 -5.151 25.909 1.00 86.75 174 LEU A N 1
ATOM 1235 C CA . LEU A 1 174 ? -19.827 -4.432 27.147 1.00 86.75 174 LEU A CA 1
ATOM 1236 C C . LEU A 1 174 ? -20.805 -3.274 27.385 1.00 86.75 174 LEU A C 1
ATOM 1238 O O . LEU A 1 174 ? -21.274 -3.106 28.508 1.00 86.75 174 LEU A O 1
ATOM 1242 N N . GLY A 1 175 ? -21.162 -2.528 26.337 1.00 85.69 175 GLY A N 1
ATOM 1243 C CA . GLY A 1 175 ? -22.181 -1.481 26.423 1.00 85.69 175 GLY A CA 1
ATOM 1244 C C . GLY A 1 175 ? -23.545 -2.032 26.845 1.00 85.69 175 GLY A C 1
ATOM 1245 O O . GLY A 1 175 ? -24.164 -1.503 27.768 1.00 85.69 175 GLY A O 1
ATOM 1246 N N . ASP A 1 176 ? -23.975 -3.138 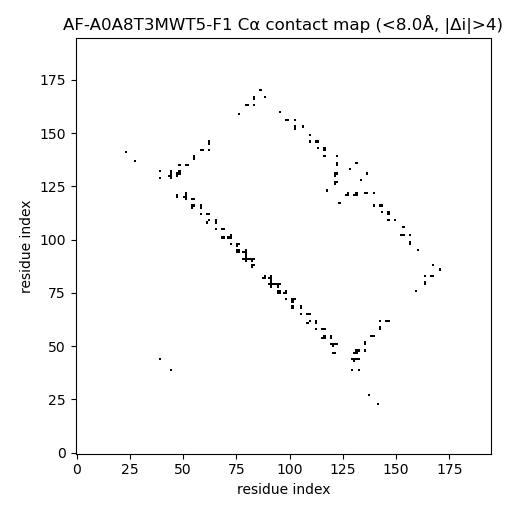26.235 1.00 87.50 176 ASP A N 1
ATOM 1247 C CA . ASP A 1 176 ? -25.225 -3.815 26.596 1.00 87.50 176 ASP A CA 1
ATOM 1248 C C . ASP A 1 176 ? -25.195 -4.313 28.046 1.00 87.50 176 ASP A C 1
ATOM 1250 O O . ASP A 1 176 ? -26.150 -4.121 28.801 1.00 87.50 176 ASP A O 1
ATOM 1254 N N . HIS A 1 177 ? -24.082 -4.919 28.467 1.00 88.88 177 HIS A N 1
ATOM 1255 C CA . HIS A 1 177 ? -23.890 -5.366 29.844 1.00 88.88 177 HIS A CA 1
ATOM 1256 C C . HIS A 1 177 ? -24.040 -4.213 30.845 1.00 88.88 177 HIS A C 1
ATOM 1258 O O . HIS A 1 177 ? -24.738 -4.362 31.850 1.00 88.88 177 HIS A O 1
ATOM 1264 N N . ASP A 1 178 ? -23.437 -3.056 30.571 1.00 89.00 178 ASP A N 1
ATOM 1265 C CA . ASP A 1 178 ? -23.522 -1.892 31.453 1.00 89.00 178 ASP A CA 1
ATOM 1266 C C . ASP A 1 178 ? -24.959 -1.359 31.560 1.00 89.00 178 ASP A C 1
ATOM 1268 O O . ASP A 1 178 ? -25.417 -1.038 32.663 1.00 89.00 178 ASP A O 1
ATOM 1272 N N . VAL A 1 179 ? -25.707 -1.344 30.452 1.00 88.75 179 VAL A N 1
ATOM 1273 C CA . VAL A 1 179 ? -27.141 -1.010 30.452 1.00 88.75 179 VAL A CA 1
ATOM 1274 C C . VAL A 1 179 ? -27.923 -1.993 31.325 1.00 88.75 179 VAL A C 1
ATOM 1276 O O . VAL A 1 179 ? -28.656 -1.563 32.220 1.00 88.75 179 VAL A O 1
ATOM 1279 N N . PHE A 1 180 ? -27.717 -3.302 31.147 1.00 89.88 180 PHE A N 1
ATOM 1280 C CA . PHE A 1 180 ? -28.402 -4.321 31.946 1.00 89.88 180 PHE A CA 1
ATOM 1281 C C . PHE A 1 180 ? -28.097 -4.205 33.444 1.00 89.88 180 PHE A C 1
ATOM 1283 O O . PHE A 1 180 ? -29.002 -4.360 34.267 1.00 89.88 180 PHE A O 1
ATOM 1290 N N . ILE A 1 181 ? -26.854 -3.901 33.830 1.00 90.25 181 ILE A N 1
ATOM 1291 C CA . ILE A 1 181 ? -26.490 -3.684 35.238 1.00 90.25 181 ILE A CA 1
ATOM 1292 C C . ILE A 1 181 ? -27.211 -2.463 35.816 1.00 90.25 181 ILE A C 1
ATOM 1294 O O . ILE A 1 181 ? -27.710 -2.521 36.945 1.00 90.25 181 ILE A O 1
ATOM 1298 N N . VAL A 1 182 ? -27.303 -1.367 35.060 1.00 89.81 182 VAL A N 1
ATOM 1299 C CA . VAL A 1 182 ? -28.017 -0.160 35.499 1.00 89.81 182 VAL A CA 1
ATOM 1300 C C . VAL A 1 182 ? -29.514 -0.434 35.667 1.00 89.81 182 VAL A C 1
ATOM 1302 O O . VAL A 1 182 ? -30.092 -0.037 36.685 1.00 89.81 182 VAL A O 1
ATOM 1305 N N . GLU A 1 183 ? -30.131 -1.145 34.723 1.00 89.75 183 GLU A N 1
ATOM 1306 C CA . GLU A 1 183 ? -31.542 -1.542 34.790 1.00 89.75 183 GLU A CA 1
ATOM 1307 C C . GLU A 1 183 ? -31.817 -2.480 35.971 1.00 89.75 183 GLU A C 1
ATOM 1309 O O . GLU A 1 183 ? -32.731 -2.232 36.763 1.00 89.75 183 GLU A O 1
ATOM 1314 N N . ALA A 1 184 ? -30.987 -3.507 36.164 1.00 84.94 184 ALA A N 1
ATOM 1315 C CA . ALA A 1 184 ? -31.096 -4.425 37.293 1.00 84.94 184 ALA A CA 1
ATOM 1316 C C . ALA A 1 184 ? -30.939 -3.698 38.640 1.00 84.94 184 ALA A C 1
ATOM 1318 O O . ALA A 1 184 ? -31.694 -3.951 39.581 1.00 84.94 184 ALA A O 1
ATOM 1319 N N . ALA A 1 185 ? -30.007 -2.744 38.735 1.00 85.06 185 ALA A N 1
ATOM 1320 C CA . ALA A 1 185 ? -29.835 -1.924 39.929 1.00 85.06 185 ALA A CA 1
ATOM 1321 C C . ALA A 1 185 ? -31.042 -1.004 40.184 1.00 85.06 185 ALA A C 1
ATOM 1323 O O . ALA A 1 185 ? -31.413 -0.785 41.339 1.00 85.06 185 ALA A O 1
ATOM 1324 N N . ALA A 1 186 ? -31.666 -0.459 39.134 1.00 84.88 186 ALA A N 1
ATOM 1325 C CA . ALA A 1 186 ? -32.891 0.329 39.256 1.00 84.88 186 ALA A CA 1
ATOM 1326 C C . ALA A 1 186 ? -34.062 -0.522 39.765 1.00 84.88 186 ALA A C 1
ATOM 1328 O O . ALA A 1 186 ? -34.727 -0.122 40.720 1.00 84.88 186 ALA A O 1
ATOM 1329 N N . LEU A 1 187 ? -34.245 -1.721 39.206 1.00 84.06 187 LEU A N 1
ATOM 1330 C CA . LEU A 1 187 ? -35.240 -2.686 39.674 1.00 84.06 187 LEU A CA 1
ATOM 1331 C C . LEU A 1 187 ? -35.001 -3.085 41.135 1.00 84.06 187 LEU A C 1
ATOM 1333 O O . LEU A 1 187 ? -35.941 -3.083 41.921 1.00 84.06 187 LEU A O 1
ATOM 1337 N N . GLY A 1 188 ? -33.753 -3.346 41.533 1.00 81.88 188 GLY A N 1
ATOM 1338 C CA . GLY A 1 188 ? -33.404 -3.670 42.920 1.00 81.88 188 GLY A CA 1
ATOM 1339 C C . GLY A 1 188 ? -33.705 -2.543 43.914 1.00 81.88 188 GLY A C 1
ATOM 1340 O O . GLY A 1 188 ? -34.158 -2.819 45.020 1.00 81.88 188 GLY A O 1
ATOM 1341 N N . ARG A 1 189 ? -33.519 -1.272 43.520 1.00 80.56 189 ARG A N 1
ATOM 1342 C CA . ARG A 1 189 ? -33.919 -0.111 44.341 1.00 80.56 189 ARG A CA 1
ATOM 1343 C C . ARG A 1 189 ? -35.436 0.027 44.463 1.00 80.56 189 ARG A C 1
ATOM 1345 O O . ARG A 1 189 ? -35.915 0.459 45.502 1.00 80.56 189 ARG A O 1
ATOM 1352 N N . MET A 1 190 ? -36.183 -0.308 43.411 1.00 77.50 190 MET A N 1
ATOM 1353 C CA . MET A 1 190 ? -37.651 -0.255 43.418 1.00 77.50 190 MET A CA 1
ATOM 1354 C C . MET A 1 190 ? -38.286 -1.441 44.146 1.00 77.50 190 MET A C 1
ATOM 1356 O O . MET A 1 190 ? -39.387 -1.311 44.669 1.00 77.50 190 MET A O 1
ATOM 1360 N N . ALA A 1 191 ? -37.605 -2.587 44.174 1.00 69.38 191 ALA A N 1
ATOM 1361 C CA . ALA A 1 191 ? -38.080 -3.804 44.817 1.00 69.38 191 ALA A CA 1
ATOM 1362 C C . ALA A 1 191 ? -38.039 -3.752 46.352 1.00 69.38 191 ALA A C 1
ATOM 1364 O O . ALA A 1 191 ? -38.463 -4.737 46.944 1.00 69.38 191 ALA A O 1
ATOM 1365 N N . ASP A 1 192 ? -37.535 -2.654 46.946 1.00 55.81 192 ASP A N 1
ATOM 1366 C CA . ASP A 1 192 ? -37.461 -2.346 48.384 1.00 55.81 192 ASP A CA 1
ATOM 1367 C C . ASP A 1 192 ? -37.532 -3.613 49.244 1.00 55.81 192 ASP A C 1
ATOM 1369 O O . ASP A 1 192 ? -38.612 -4.054 49.646 1.00 55.81 192 ASP A O 1
ATOM 1373 N N . TYR A 1 193 ? -36.382 -4.268 49.443 1.00 57.28 193 TYR A N 1
ATOM 1374 C CA . TYR A 1 193 ? -36.296 -5.421 50.333 1.00 57.28 193 TYR A CA 1
ATOM 1375 C C . TYR A 1 193 ? -36.619 -4.939 51.747 1.00 57.28 193 TYR A C 1
ATOM 1377 O O . TYR A 1 193 ? -35.728 -4.533 52.487 1.00 57.28 193 TYR A O 1
ATOM 1385 N N . ALA A 1 194 ? -37.908 -4.949 52.084 1.00 47.56 194 ALA A N 1
ATOM 1386 C CA . ALA A 1 194 ? -38.418 -4.613 53.394 1.00 47.56 194 ALA A CA 1
ATOM 1387 C C . ALA A 1 194 ? -37.742 -5.527 54.422 1.00 47.56 194 ALA A C 1
ATOM 1389 O O . ALA A 1 194 ? -38.033 -6.724 54.502 1.00 47.56 194 ALA A O 1
ATOM 1390 N N . GLY A 1 195 ? -36.813 -4.939 55.169 1.00 51.53 195 GLY A N 1
ATOM 1391 C CA . GLY A 1 195 ? -36.174 -5.479 56.359 1.00 51.53 195 GLY A CA 1
ATOM 1392 C C . GLY A 1 195 ? -36.141 -4.397 57.417 1.00 51.53 195 GLY A C 1
ATOM 1393 O O . GLY A 1 195 ? -35.566 -3.327 57.122 1.00 51.53 195 GLY A O 1
#

Foldseek 3Di:
DVVVVVVVVVVVVVVVVVCLVVVLVVVLVVVPPDDPDDPLPCVQQVVLQVQLVVLLVVLVVLLVVLVVLVVLLVVLLVQLVVCLVVLVNVSNVVSLVVSVVSLVVSVVSLVVSVVSLVPRPLLPDPCNVNRHDPSSNVSSVSSVVSSVVCPCVNVVSVVSVVVSVVSNVVVVVVVVVVVVVVVVVVVVVVVPPPD

Radius of gyration: 26.79 Å; Cα contacts (8 Å, |Δi|>4): 112; chains: 1; bounding box: 75×21×85 Å

Solvent-accessible surface area (backbone atoms only — not comparable to full-atom values): 10813 Å² total; per-residue (Å²): 116,70,67,64,51,57,54,49,53,56,50,47,54,51,48,50,54,53,45,50,64,52,45,63,64,56,53,68,63,71,70,65,71,71,76,92,84,66,87,69,55,60,87,71,17,45,74,45,37,57,58,24,48,60,50,52,55,51,48,50,52,53,53,51,51,46,52,52,51,53,53,50,35,52,50,24,54,52,48,20,54,52,22,54,77,69,69,35,58,70,59,17,53,54,23,48,54,52,30,54,54,43,48,56,47,49,58,50,52,52,51,52,45,50,53,52,63,72,62,38,58,55,66,85,43,95,58,18,85,70,42,29,49,70,66,61,48,52,53,52,50,53,53,52,57,56,55,58,71,58,63,62,51,63,61,54,47,52,52,49,54,54,53,49,50,54,51,53,53,52,52,50,54,52,53,53,49,55,52,52,52,54,51,51,52,51,50,55,64,70,61,56,83,87,123

Secondary structure (DSSP, 8-state):
-HHHHHHHHHHHHHHHHHHHHHHHHHHHHHTTS--TT----HHHHHHHHHHHHHHHHHHHHHHHHHHHHHHHHHHHHHHHHHHHHHT-HHHHHHHHHHHHHHHHHHHHHHHHHHHHHHT-TTTSSTTHHHHS-HHHHHHHHHHHHHHHTTTTHHHHHHHHHHHHHHHHHHHHHHHHHHHHHHHHHHHHHHT----

Mean predicted aligned error: 12.04 Å

Nearest PDB structures (foldseek):
  8tn1-assembly1_B  TM=5.869E-01  e=3.014E-01  synthetic construct
  8tn6-assembly1_C  TM=5.702E-01  e=4.323E-01  synthetic construct
  4tx5-assembly1_A  TM=4.060E-01  e=5.406E+00  Homo sapiens
  1few-assembly1_A  TM=4.442E-01  e=7.365E+00  Homo sapiens